Protein AF-A0AA88RJJ9-F1 (afdb_monomer)

Secondary structure (DSSP, 8-state):
-----PPPP--------PPPTT-EEEEEEEEESSTTEEEEEEEEEE-TTS-EEEEEEEEEEEE-HHHHHHHHHHHHHHHHHHTT--SEEEEES-HHHHHHHHSS---TT-TTHHHHHHHHHHHHHHT-EEEE--GGGGHHHHHHHHHHTT-SSS-EEESS----------------------------PPP-PPPP-------PPPPPSTT-EEEEEEEEESSSSEEEEEEEEEE-TTS-EEEEEEEEEEEE-HHHHHHHHHHHHHHHHHHTT--SEEEEE----

Solvent-accessible surface area (backbone atoms only — not comparable to full-atom values): 16127 Å² total; per-residue (Å²): 133,86,79,79,76,72,76,80,78,81,82,72,88,55,76,70,75,56,38,60,86,88,25,31,30,34,34,36,23,35,35,39,65,50,85,64,15,58,18,8,12,6,26,38,35,23,36,50,72,42,32,79,62,37,31,34,29,14,23,66,49,74,29,34,39,66,56,19,33,45,51,23,49,40,53,53,46,52,50,33,58,74,68,71,48,56,36,31,42,35,34,31,60,50,63,70,44,51,54,59,48,69,40,93,75,73,61,93,81,42,95,56,42,72,58,36,54,50,40,44,55,46,27,64,77,29,53,38,50,79,46,83,44,59,65,60,58,38,49,74,10,48,53,27,8,62,50,6,66,75,43,94,42,64,64,47,78,30,75,58,84,88,59,82,80,79,73,77,80,80,83,70,83,75,74,82,78,80,86,76,82,92,81,86,91,82,94,75,87,75,82,86,78,76,79,80,82,77,83,80,80,86,67,79,79,73,66,48,61,91,85,21,28,36,35,39,32,41,37,39,34,62,56,88,68,16,58,16,30,18,29,34,40,30,26,41,54,86,61,36,54,74,51,55,47,53,49,78,78,46,76,33,34,34,67,56,15,31,54,52,15,49,52,51,51,53,50,52,33,59,74,69,66,59,64,57,66,47,78,48,67,74,72,81,124

Nearest PDB structures (foldseek):
  4e19-assembly2_B  TM=8.960E-01  e=2.241E-09  Halobacterium salinarum NRC-1
  4h8k-assembly1_B  TM=8.805E-01  e=7.550E-09  uncultured organism
  2ehg-assembly1_A  TM=8.853E-01  e=4.962E-08  Sulfurisphaera tokodaii str. 7
  3hst-assembly4_D  TM=8.833E-01  e=3.892E-08  Mycobacterium tuberculosis
  3aly-assembly1_A  TM=8.800E-01  e=1.573E-07  Sulfurisphaera tokodaii str. 7

Organism: NCBI:txid112253

Radius of gyration: 21.88 Å; Cα contacts (8 Å, |Δi|>4): 556; chains: 1; bounding box: 57×58×62 Å

InterPro domains:
  IPR002156 Ribonuclease H domain [PF13456] (27-147)
  IPR002156 Ribonuclease H domain [PS50879] (20-150)
  IPR002156 Ribonuclease H domain [PS50879] (209-285)
  IPR012337 Ribonuclease H-like superfamily [SSF53098] (23-152)
  IPR012337 Ribonuclease H-like superfamily [SSF53098] (212-281)
  IPR036397 Ribonuclease H superfamily [G3DSA:3.30.420.10] (23-149)
  IPR036397 Ribonuclease H superfamily [G3DSA:3.30.420.10] (212-284)
  IPR044730 Ribonuclease H-like domain, plant type [cd06222] (26-146)
  IPR044730 Ribonuclease H-like domain, plant type [cd06222] (215-281)
  IPR053151 Ribonuclease H-like [PTHR47723] (5-157)

Foldseek 3Di:
DDDPDDPPPDDDWDWAAADDPPEKEKFKAKDADDAFHWIKIKIFIAHRLRDGQKIKIATPGTHGRLVRRLVRLLVVLVVCVVVVAARYEYEDQDVVSLCQLVDPADDPPPPCRVSSVSSVVSCVVRVYHYDYDHPFNRVLGVVRRVVNSVDPGRMDMGRDRDDDQDADPDPDPDDDDDDDDDDDDDDDDDDDDDDDDDDDDDDDDDFDDALAKEKEKFKDADDAFHWIKMKIFIAHRVRRGPTMGMDTPGGHHRVVRQVVRVVVSVVVCVVVVPPRYHYDYNDYD

Structure (mmCIF, N/CA/C/O backbone):
data_AF-A0AA88RJJ9-F1
#
_entry.id   AF-A0AA88RJJ9-F1
#
loop_
_atom_site.group_PDB
_atom_site.id
_atom_site.type_symbol
_atom_site.label_atom_id
_atom_site.label_alt_id
_atom_site.label_comp_id
_atom_site.label_asym_id
_atom_site.label_entity_id
_atom_site.label_seq_id
_atom_site.pdbx_PDB_ins_code
_atom_site.Cartn_x
_atom_site.Cartn_y
_atom_site.Cartn_z
_atom_site.occupancy
_atom_site.B_iso_or_equiv
_atom_site.auth_seq_id
_atom_site.auth_comp_id
_atom_site.auth_asym_id
_atom_site.auth_atom_id
_atom_site.pdbx_PDB_model_num
ATOM 1 N N . MET A 1 1 ? 38.302 -17.765 21.802 1.00 40.19 1 MET A N 1
ATOM 2 C CA . MET A 1 1 ? 37.572 -16.811 20.938 1.00 40.19 1 MET A CA 1
ATOM 3 C C . MET A 1 1 ? 36.651 -15.982 21.821 1.00 40.19 1 MET A C 1
ATOM 5 O O . MET A 1 1 ? 35.811 -16.569 22.490 1.00 40.19 1 MET A O 1
ATOM 9 N N . ARG A 1 2 ? 36.855 -14.660 21.917 1.00 32.03 2 ARG A N 1
ATOM 10 C CA . ARG A 1 2 ? 35.913 -13.766 22.612 1.00 32.03 2 ARG A CA 1
ATOM 11 C C . ARG A 1 2 ? 34.697 -13.582 21.709 1.00 32.03 2 ARG A C 1
ATOM 13 O O . ARG A 1 2 ? 34.851 -13.138 20.579 1.00 32.03 2 ARG A O 1
ATOM 20 N N . VAL A 1 3 ? 33.518 -13.945 22.202 1.00 38.69 3 VAL A N 1
ATOM 21 C CA . VAL A 1 3 ? 32.251 -13.569 21.574 1.00 38.69 3 VAL A CA 1
ATOM 22 C C . VAL A 1 3 ? 32.054 -12.089 21.887 1.00 38.69 3 VAL A C 1
ATOM 24 O O . VAL A 1 3 ? 31.758 -11.738 23.027 1.00 38.69 3 VAL A O 1
ATOM 27 N N . GLU A 1 4 ? 32.300 -11.214 20.913 1.00 37.38 4 GLU A N 1
ATOM 28 C CA . GLU A 1 4 ? 31.884 -9.817 21.020 1.00 37.38 4 GLU A CA 1
ATOM 29 C C . GLU A 1 4 ? 30.357 -9.791 21.125 1.00 37.38 4 GLU A C 1
ATOM 31 O O . GLU A 1 4 ? 29.639 -10.141 20.187 1.00 37.38 4 GLU A O 1
ATOM 36 N N . GLN A 1 5 ? 29.851 -9.430 22.305 1.00 37.69 5 GLN A N 1
ATOM 37 C CA . GLN A 1 5 ? 28.438 -9.134 22.479 1.00 37.69 5 GLN A CA 1
ATOM 38 C C . GLN A 1 5 ? 28.140 -7.873 21.669 1.00 37.69 5 GLN A C 1
ATOM 40 O O . GLN A 1 5 ? 28.554 -6.775 22.042 1.00 37.69 5 GLN A O 1
ATOM 45 N N . LEU A 1 6 ? 27.444 -8.037 20.541 1.00 38.12 6 LEU A N 1
ATOM 46 C CA . LEU A 1 6 ? 26.880 -6.910 19.808 1.00 38.12 6 LEU A CA 1
ATOM 47 C C . LEU A 1 6 ? 26.048 -6.068 20.788 1.00 38.12 6 LEU A C 1
ATOM 49 O O . LEU A 1 6 ? 25.298 -6.644 21.586 1.00 38.12 6 LEU A O 1
ATOM 53 N N . PRO A 1 7 ? 26.162 -4.729 20.752 1.00 34.78 7 PRO A N 1
ATOM 54 C CA . PRO A 1 7 ? 25.408 -3.877 21.655 1.00 34.78 7 PRO A CA 1
ATOM 55 C C . PRO A 1 7 ? 23.911 -4.194 21.525 1.00 34.78 7 PRO A C 1
ATOM 57 O O . PRO A 1 7 ? 23.441 -4.450 20.407 1.00 34.78 7 PRO A O 1
ATOM 60 N N . PRO A 1 8 ? 23.149 -4.197 22.635 1.00 41.38 8 PRO A N 1
ATOM 61 C CA . PRO A 1 8 ? 21.722 -4.474 22.592 1.00 41.38 8 PRO A CA 1
ATOM 62 C C . PRO A 1 8 ? 21.069 -3.538 21.575 1.00 41.38 8 PRO A C 1
ATOM 64 O O . PRO A 1 8 ? 21.142 -2.313 21.703 1.00 41.38 8 PRO A O 1
ATOM 67 N N . ARG A 1 9 ? 20.474 -4.115 20.521 1.00 45.94 9 ARG A N 1
ATOM 68 C CA . ARG A 1 9 ? 19.784 -3.337 19.487 1.00 45.94 9 ARG A CA 1
ATOM 69 C C . ARG A 1 9 ? 18.719 -2.489 20.171 1.00 45.94 9 ARG A C 1
ATOM 71 O O . ARG A 1 9 ? 17.836 -3.018 20.845 1.00 45.94 9 ARG A O 1
ATOM 78 N N . LYS A 1 10 ? 18.827 -1.169 20.010 1.00 36.62 10 LYS A N 1
ATOM 79 C CA . LYS A 1 10 ? 17.896 -0.201 20.587 1.00 36.62 10 LYS A CA 1
ATOM 80 C C . LYS A 1 10 ? 16.511 -0.478 20.001 1.00 36.62 10 LYS A C 1
ATOM 82 O O . LYS A 1 10 ? 16.291 -0.301 18.807 1.00 36.62 10 LYS A O 1
ATOM 87 N N . VAL A 1 11 ? 15.604 -0.982 20.832 1.00 44.44 11 VAL A N 1
ATOM 88 C CA . VAL A 1 11 ? 14.211 -1.216 20.449 1.00 44.44 11 VAL A CA 1
ATOM 89 C C . VAL A 1 11 ? 13.517 0.139 20.441 1.00 44.44 11 VAL A C 1
ATOM 91 O O . VAL A 1 11 ? 13.313 0.732 21.498 1.00 44.44 11 VAL A O 1
ATOM 94 N N . THR A 1 12 ? 13.178 0.640 19.257 1.00 43.97 12 THR A N 1
ATOM 95 C CA . THR A 1 12 ? 12.382 1.863 19.115 1.00 4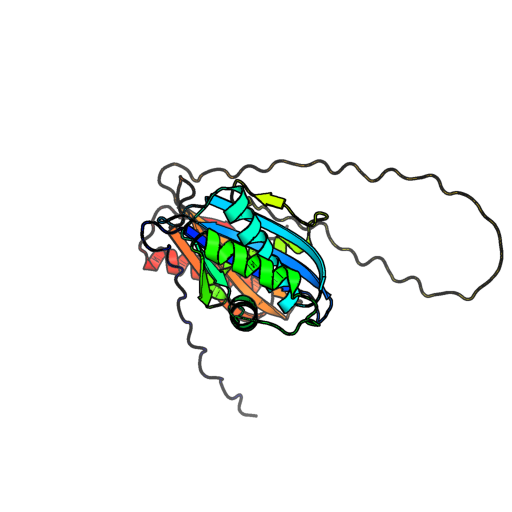3.97 12 THR A CA 1
ATOM 96 C C . THR A 1 12 ? 10.917 1.472 19.020 1.00 43.97 12 THR A C 1
ATOM 98 O O . THR A 1 12 ? 10.534 0.704 18.139 1.00 43.97 12 THR A O 1
ATOM 101 N N . LEU A 1 13 ? 10.091 1.989 19.930 1.00 47.03 13 LEU A N 1
ATOM 102 C CA . LEU A 1 13 ? 8.644 1.867 19.808 1.00 47.03 13 LEU A CA 1
ATOM 103 C C . LEU A 1 13 ? 8.197 2.700 18.599 1.00 47.03 13 LEU A C 1
ATOM 105 O O . LEU A 1 13 ? 8.337 3.922 18.601 1.00 47.03 13 LEU A O 1
ATOM 109 N N . VAL A 1 14 ? 7.672 2.044 17.568 1.00 52.81 14 VAL A N 1
ATOM 110 C CA . VAL A 1 14 ? 7.080 2.729 16.417 1.00 52.81 14 VAL A CA 1
ATOM 111 C C . VAL A 1 14 ? 5.577 2.797 16.628 1.00 52.81 14 VAL A C 1
ATOM 113 O O . VAL A 1 14 ? 4.886 1.781 16.584 1.00 52.81 14 VAL A O 1
ATOM 116 N N . GLN A 1 15 ? 5.071 4.003 16.869 1.00 59.12 15 GLN A N 1
ATOM 117 C CA . GLN A 1 15 ? 3.641 4.262 16.956 1.00 59.12 15 GLN A CA 1
ATOM 118 C C . GLN A 1 15 ? 3.151 4.836 15.625 1.00 59.12 15 GLN A C 1
ATOM 120 O O . GLN A 1 15 ? 3.622 5.876 15.171 1.00 59.12 15 GLN A O 1
ATOM 125 N N . TRP A 1 16 ? 2.186 4.164 14.995 1.00 74.06 16 TRP A N 1
ATOM 126 C CA . TRP A 1 16 ? 1.458 4.756 13.876 1.00 74.06 16 TRP A CA 1
ATOM 127 C C . TRP A 1 16 ? 0.505 5.836 14.395 1.00 74.06 16 TRP A C 1
ATOM 129 O O . TRP A 1 16 ? -0.207 5.619 15.381 1.00 74.06 16 TRP A O 1
ATOM 139 N N . HIS A 1 17 ? 0.471 6.978 13.711 1.00 72.94 17 HIS A N 1
ATOM 140 C CA . HIS A 1 17 ? -0.413 8.093 14.035 1.00 72.94 17 HIS A CA 1
ATOM 141 C C . HIS A 1 17 ? -1.467 8.287 12.939 1.00 72.94 17 HIS A C 1
ATOM 143 O O . HIS A 1 17 ? -1.120 8.220 11.752 1.00 72.94 17 HIS A O 1
ATOM 149 N N . PRO A 1 18 ? -2.733 8.562 13.302 1.00 80.06 18 PRO A N 1
ATOM 150 C CA . PRO A 1 18 ? -3.748 8.937 12.327 1.00 80.06 18 PRO A CA 1
ATOM 151 C C . PRO A 1 18 ? -3.374 10.234 11.587 1.00 80.06 18 PRO A C 1
ATOM 153 O O . PRO A 1 18 ? -2.513 10.987 12.056 1.00 80.06 18 PRO A O 1
ATOM 156 N N . PRO A 1 19 ? -3.961 10.486 10.403 1.00 85.31 19 PRO A N 1
ATOM 157 C CA . PRO A 1 19 ? -3.778 11.757 9.709 1.00 85.31 19 PRO A CA 1
ATOM 158 C C . PRO A 1 19 ? -4.362 12.928 10.514 1.00 85.31 19 PRO A C 1
ATOM 160 O O . PRO A 1 19 ? -5.192 12.743 11.403 1.00 85.31 19 PRO A O 1
ATOM 163 N N . SER A 1 20 ? -3.932 14.148 10.185 1.00 86.75 20 SER A N 1
ATOM 164 C CA . SER A 1 20 ? -4.540 15.368 10.721 1.00 86.75 20 SER A CA 1
ATOM 165 C C . SER A 1 20 ? -6.029 15.459 10.349 1.00 86.75 20 SER A C 1
ATOM 167 O O . SER A 1 20 ? -6.417 14.939 9.300 1.00 86.75 20 SER A O 1
ATOM 169 N N . PRO A 1 21 ? -6.858 16.164 11.140 1.00 89.62 21 PRO A N 1
ATOM 170 C CA . PRO A 1 21 ? -8.261 16.380 10.799 1.00 89.62 21 PRO A CA 1
ATOM 171 C C . PRO A 1 21 ? -8.449 16.949 9.382 1.00 89.62 21 PRO A C 1
ATOM 173 O O . PRO A 1 21 ? -7.700 17.821 8.930 1.00 89.62 21 PRO A O 1
ATOM 176 N N . GLY A 1 22 ? -9.450 16.449 8.668 1.00 90.25 22 GLY A N 1
ATOM 177 C CA . GLY A 1 22 ? -9.737 16.726 7.264 1.00 90.25 22 GLY A CA 1
ATOM 178 C C . GLY A 1 22 ? -8.872 15.968 6.252 1.00 90.25 22 GLY A C 1
ATOM 179 O O . GLY A 1 22 ? -8.946 16.297 5.068 1.00 90.25 22 GLY A O 1
ATOM 180 N N . PHE A 1 23 ? -8.035 15.015 6.680 1.00 94.69 23 PHE A N 1
ATOM 181 C CA . PHE A 1 23 ? -7.206 14.201 5.787 1.00 94.69 23 PHE A CA 1
ATOM 182 C C . PHE A 1 23 ? -7.493 12.708 5.924 1.00 94.69 23 PHE A C 1
ATOM 184 O O . PHE A 1 23 ? -7.736 12.188 7.011 1.00 94.69 23 PHE A O 1
ATOM 191 N N . LEU A 1 24 ? -7.363 12.004 4.802 1.00 96.81 24 LEU A N 1
ATOM 192 C CA . LEU A 1 24 ? -7.259 10.549 4.774 1.00 96.81 24 LEU A CA 1
ATOM 193 C C . LEU A 1 24 ? -5.791 10.130 4.732 1.00 96.81 24 LEU A C 1
ATOM 195 O O . LEU A 1 24 ? -4.919 10.898 4.319 1.00 96.81 24 LEU A O 1
ATOM 199 N N . LYS A 1 25 ? -5.513 8.886 5.117 1.00 95.81 25 LYS A N 1
ATOM 200 C CA . LYS A 1 25 ? -4.173 8.303 5.046 1.00 95.81 25 LYS A CA 1
ATOM 201 C C . LYS A 1 25 ? -4.190 6.992 4.280 1.00 95.81 25 LYS A C 1
ATOM 203 O O . LYS A 1 25 ? -4.841 6.042 4.702 1.00 95.81 25 LYS A O 1
ATOM 208 N N . LEU A 1 26 ? -3.458 6.945 3.174 1.00 97.31 26 LEU A N 1
ATOM 209 C CA . LEU A 1 26 ? -3.208 5.748 2.386 1.00 97.31 26 LEU A CA 1
ATOM 210 C C . LEU A 1 26 ? -1.847 5.163 2.780 1.00 97.31 26 LEU A C 1
ATOM 212 O O . LEU A 1 26 ? -0.825 5.784 2.528 1.00 97.31 26 LEU A O 1
ATOM 216 N N . ASN A 1 27 ? -1.819 3.959 3.339 1.00 95.44 27 ASN A N 1
ATOM 217 C CA . ASN A 1 27 ? -0.594 3.179 3.525 1.00 95.44 27 ASN A CA 1
ATOM 218 C C . ASN A 1 27 ? -0.422 2.205 2.353 1.00 95.44 27 ASN A C 1
ATOM 220 O O . ASN A 1 27 ? -1.391 1.547 1.969 1.00 95.44 27 ASN A O 1
ATOM 224 N N . THR A 1 28 ? 0.785 2.111 1.794 1.00 96.75 28 THR A N 1
ATOM 225 C CA . THR A 1 28 ? 1.089 1.298 0.598 1.00 96.75 28 THR A CA 1
ATOM 226 C C . THR A 1 28 ? 2.342 0.460 0.790 1.00 96.75 28 THR A C 1
ATOM 228 O O . THR A 1 28 ? 3.288 0.934 1.418 1.00 96.75 28 THR A O 1
ATOM 231 N N . ASP A 1 29 ? 2.348 -0.761 0.261 1.00 95.81 29 ASP A N 1
ATOM 232 C CA . ASP A 1 29 ? 3.500 -1.664 0.292 1.00 95.81 29 ASP A CA 1
ATOM 233 C C . ASP A 1 29 ? 3.546 -2.542 -0.969 1.00 95.81 29 ASP A C 1
ATOM 235 O O . ASP A 1 29 ? 2.526 -3.079 -1.421 1.00 95.81 29 ASP A O 1
ATOM 239 N N . GLY A 1 30 ? 4.740 -2.685 -1.540 1.00 95.31 30 GLY A N 1
ATOM 240 C CA . GLY A 1 30 ? 5.043 -3.603 -2.625 1.00 95.31 30 GLY A CA 1
ATOM 241 C C . GLY A 1 30 ? 5.960 -4.728 -2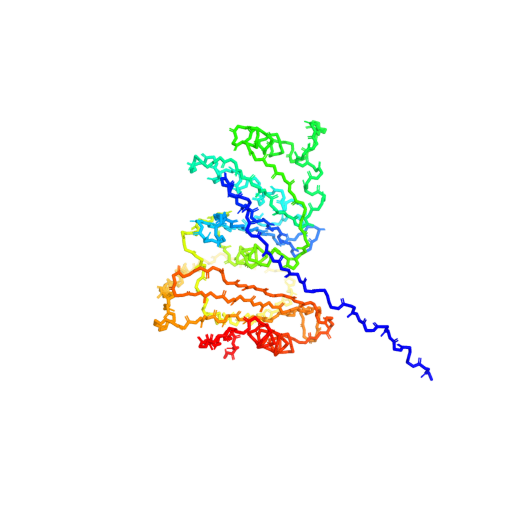.154 1.00 95.31 30 GLY A C 1
ATOM 242 O O . GLY A 1 30 ? 7.026 -4.497 -1.592 1.00 95.31 30 GLY A O 1
ATOM 243 N N . SER A 1 31 ? 5.604 -5.969 -2.477 1.00 91.44 31 SER A N 1
ATOM 244 C CA . SER A 1 31 ? 6.392 -7.144 -2.111 1.00 91.44 31 SER A CA 1
ATOM 245 C C . SER A 1 31 ? 6.865 -7.889 -3.353 1.00 91.44 31 SER A C 1
ATOM 247 O O . SER A 1 31 ? 6.109 -8.060 -4.306 1.00 91.44 31 SER A O 1
ATOM 249 N N . ALA A 1 32 ? 8.116 -8.351 -3.354 1.00 93.44 32 ALA A N 1
ATOM 250 C CA . ALA A 1 32 ? 8.660 -9.199 -4.410 1.00 93.44 32 ALA A CA 1
ATOM 251 C C . ALA A 1 32 ? 9.638 -10.234 -3.839 1.00 93.44 32 ALA A C 1
ATOM 253 O O . ALA A 1 32 ? 10.528 -9.897 -3.056 1.00 93.44 32 ALA A O 1
ATOM 254 N N . PHE A 1 33 ? 9.503 -11.489 -4.266 1.00 88.06 33 PHE A N 1
ATOM 255 C CA . PHE A 1 33 ? 10.407 -12.586 -3.928 1.00 88.06 33 PHE A CA 1
ATOM 256 C C . PHE A 1 33 ? 11.492 -12.738 -5.002 1.00 88.06 33 PHE A C 1
ATOM 258 O O . PHE A 1 33 ? 11.427 -13.633 -5.839 1.00 88.06 33 PHE A O 1
ATOM 265 N N . GLY A 1 34 ? 12.483 -11.842 -4.995 1.00 83.25 34 GLY A N 1
ATOM 266 C CA . GLY A 1 34 ? 13.593 -11.820 -5.959 1.00 83.25 34 GLY A CA 1
ATOM 267 C C . GLY A 1 34 ? 13.704 -10.499 -6.727 1.00 83.25 34 GLY A C 1
ATOM 268 O O . GLY A 1 34 ? 12.928 -9.571 -6.503 1.00 83.25 34 GLY A O 1
ATOM 269 N N . GLN A 1 35 ? 14.692 -10.399 -7.623 1.00 88.38 35 GLN A N 1
ATOM 270 C CA . GLN A 1 35 ? 14.950 -9.207 -8.446 1.00 88.38 35 GLN A CA 1
ATOM 271 C C . GLN A 1 35 ? 15.307 -9.602 -9.896 1.00 88.38 35 GLN A C 1
ATOM 273 O O . GLN A 1 35 ? 16.489 -9.725 -10.213 1.00 88.38 35 GLN A O 1
ATOM 278 N N . PRO A 1 36 ? 14.314 -9.795 -10.789 1.00 92.81 36 PRO A N 1
ATOM 279 C CA . PRO A 1 36 ? 12.870 -9.804 -10.534 1.00 92.81 36 PRO A CA 1
ATOM 280 C C . PRO A 1 36 ? 12.388 -11.142 -9.940 1.00 92.81 36 PRO A C 1
ATOM 282 O O . PRO A 1 36 ? 13.084 -12.152 -10.008 1.00 92.81 36 PRO A O 1
ATOM 285 N N . GLY A 1 37 ? 11.181 -11.163 -9.379 1.00 93.75 37 GLY A N 1
ATOM 286 C CA . GLY A 1 37 ? 10.553 -12.377 -8.853 1.00 93.75 37 GLY A CA 1
ATOM 287 C C . GLY A 1 37 ? 9.040 -12.229 -8.678 1.00 93.75 37 GLY A C 1
ATOM 288 O O . GLY A 1 37 ? 8.506 -11.172 -9.025 1.00 93.75 37 GLY A O 1
ATOM 289 N N . PRO A 1 38 ? 8.328 -13.263 -8.183 1.00 91.38 38 PRO A N 1
ATOM 290 C CA . PRO A 1 38 ? 6.903 -13.169 -7.875 1.00 91.38 38 PRO A CA 1
ATOM 291 C C . PRO A 1 38 ? 6.623 -11.959 -6.995 1.00 91.38 38 PRO A C 1
ATOM 293 O O . PRO A 1 38 ? 7.274 -11.779 -5.967 1.00 91.38 38 PRO A O 1
ATOM 296 N N . ALA A 1 39 ? 5.699 -11.118 -7.432 1.00 93.75 39 ALA A N 1
ATOM 297 C CA . ALA A 1 39 ? 5.476 -9.800 -6.887 1.00 93.75 39 ALA A CA 1
ATOM 298 C C . ALA A 1 39 ? 3.988 -9.513 -6.716 1.00 93.75 39 ALA A C 1
ATOM 300 O O . ALA A 1 39 ? 3.135 -9.928 -7.504 1.00 93.75 39 ALA A O 1
ATOM 301 N N . SER A 1 40 ? 3.696 -8.745 -5.682 1.00 95.38 40 SER A N 1
ATOM 302 C CA . SER A 1 40 ? 2.360 -8.360 -5.270 1.00 95.38 40 SER A CA 1
ATOM 303 C C . SER A 1 40 ? 2.396 -6.989 -4.611 1.00 95.38 40 SER A C 1
ATOM 305 O O . SER A 1 40 ? 3.456 -6.409 -4.371 1.00 95.38 40 SER A O 1
ATOM 307 N N . TYR A 1 41 ? 1.222 -6.461 -4.308 1.00 95.75 41 TYR A N 1
ATOM 308 C CA . TYR A 1 41 ? 1.088 -5.201 -3.603 1.00 95.75 41 TYR A CA 1
ATOM 309 C C . TYR A 1 41 ? -0.133 -5.208 -2.695 1.00 95.75 41 TYR A C 1
ATOM 311 O O . TYR A 1 41 ? -1.049 -6.019 -2.872 1.00 95.75 41 TYR A O 1
ATOM 319 N N . GLY A 1 42 ? -0.153 -4.281 -1.743 1.00 93.50 42 GLY A N 1
ATOM 320 C CA . GLY A 1 42 ? -1.291 -4.075 -0.867 1.00 93.50 42 GLY A CA 1
ATOM 321 C C . GLY A 1 42 ? -1.277 -2.722 -0.178 1.00 93.50 42 GLY A C 1
ATOM 322 O O . GLY A 1 42 ? -0.229 -2.169 0.149 1.00 93.50 42 GLY A O 1
ATOM 323 N N . GLY A 1 43 ? -2.468 -2.184 0.052 1.00 94.56 43 GLY A N 1
ATOM 324 C CA . GLY A 1 43 ? -2.616 -0.901 0.715 1.00 94.56 43 GLY A CA 1
ATOM 325 C C . GLY A 1 43 ? -3.986 -0.702 1.337 1.00 94.56 43 GLY A C 1
ATOM 326 O O . GLY A 1 43 ? -4.948 -1.403 1.029 1.00 94.56 43 GLY A O 1
ATOM 327 N N . LEU A 1 44 ? -4.064 0.263 2.245 1.00 94.62 44 LEU A N 1
ATOM 328 C CA . LEU A 1 44 ? -5.281 0.594 2.976 1.00 94.62 44 LEU A CA 1
ATOM 329 C C . LEU A 1 44 ? -5.429 2.096 3.154 1.00 94.62 44 LEU A C 1
ATOM 331 O O . LEU A 1 44 ? -4.446 2.796 3.390 1.00 94.62 44 LEU A O 1
ATOM 335 N N . ILE A 1 45 ? -6.670 2.563 3.089 1.00 94.50 45 ILE A N 1
ATOM 336 C CA . ILE A 1 45 ? -7.060 3.938 3.373 1.00 94.50 45 ILE A CA 1
ATOM 337 C C . ILE A 1 45 ? -7.727 3.973 4.744 1.00 94.50 45 ILE A C 1
ATOM 339 O O . ILE A 1 45 ? -8.649 3.203 5.034 1.00 94.50 45 ILE A O 1
ATOM 343 N N . ARG A 1 46 ? -7.246 4.885 5.585 1.00 91.44 46 ARG A N 1
ATOM 344 C CA . ARG A 1 46 ? -7.757 5.148 6.926 1.00 91.44 46 ARG A CA 1
ATOM 345 C C . ARG A 1 46 ? -8.221 6.591 7.068 1.00 91.44 46 ARG A C 1
ATOM 347 O O . ARG A 1 46 ? -7.650 7.489 6.445 1.00 91.44 46 ARG A O 1
ATOM 354 N N . GLY A 1 47 ? -9.248 6.787 7.887 1.00 87.62 47 GLY A N 1
ATOM 355 C CA . GLY A 1 47 ? -9.756 8.108 8.243 1.00 87.62 47 GLY A CA 1
ATOM 356 C C . GLY A 1 47 ? -9.024 8.742 9.424 1.00 87.62 47 GLY A C 1
ATOM 357 O O . GLY A 1 47 ? -8.010 8.234 9.914 1.00 87.62 47 GLY A O 1
ATOM 358 N N . GLU A 1 48 ? -9.550 9.877 9.875 1.00 86.19 48 GLU A N 1
ATOM 359 C CA . GLU A 1 48 ? -8.956 10.755 10.893 1.00 86.19 48 GLU A CA 1
ATOM 360 C C . GLU A 1 48 ? -8.835 10.109 12.276 1.00 86.19 48 GLU A C 1
ATOM 362 O O . GLU A 1 48 ? -8.004 10.514 13.085 1.00 86.19 48 GLU A O 1
ATOM 367 N N . LYS A 1 49 ? -9.645 9.088 12.568 1.00 78.38 49 LYS A N 1
ATOM 368 C CA . LYS A 1 49 ? -9.594 8.332 13.827 1.00 78.38 49 LYS A CA 1
ATOM 369 C C . LYS A 1 49 ? -8.845 7.009 13.656 1.00 78.38 49 LYS A C 1
ATOM 371 O O . LYS A 1 49 ? -8.848 6.174 14.557 1.00 78.38 49 LYS A O 1
ATOM 376 N N . GLY A 1 50 ? -8.196 6.804 12.507 1.00 77.06 50 GLY A N 1
ATOM 377 C CA . GLY A 1 50 ? -7.529 5.554 12.155 1.00 77.06 50 GLY A CA 1
ATOM 378 C C . GLY A 1 50 ? -8.490 4.420 11.792 1.00 77.06 50 GLY A C 1
ATOM 379 O O . GLY A 1 50 ? -8.058 3.272 11.674 1.00 77.06 50 GLY A O 1
ATOM 380 N N . GLU A 1 51 ? -9.775 4.723 11.615 1.00 82.50 51 GLU A N 1
ATOM 381 C CA . GLU A 1 51 ? -10.790 3.789 11.153 1.00 82.50 51 GLU A CA 1
ATOM 382 C C . GLU A 1 51 ? -10.489 3.313 9.731 1.00 82.50 51 GLU A C 1
ATOM 384 O O . GLU A 1 51 ? -9.994 4.065 8.891 1.00 82.50 51 GLU A O 1
ATOM 389 N N . TRP A 1 52 ? -10.782 2.042 9.460 1.00 82.69 52 TRP A N 1
ATOM 390 C CA . TRP A 1 52 ? -10.665 1.479 8.121 1.00 82.69 52 TRP A CA 1
ATOM 391 C C . TRP A 1 52 ? -11.757 2.046 7.217 1.00 82.69 52 TRP A C 1
ATOM 393 O O . TRP A 1 52 ? -12.937 1.925 7.538 1.00 82.69 52 TRP A O 1
ATOM 403 N N . ILE A 1 53 ? -11.362 2.599 6.072 1.00 85.62 53 ILE A N 1
ATOM 404 C CA . ILE A 1 53 ? -12.300 3.042 5.034 1.00 85.62 53 ILE A CA 1
ATOM 405 C C . ILE A 1 53 ? -12.395 1.983 3.940 1.00 85.62 53 ILE A C 1
ATOM 407 O O . ILE A 1 53 ? -13.483 1.532 3.597 1.00 85.62 53 ILE A O 1
ATOM 411 N N . CYS A 1 54 ? -11.252 1.587 3.384 1.00 85.62 54 CYS A N 1
ATOM 412 C CA . CYS A 1 54 ? -11.146 0.510 2.403 1.00 85.62 54 CYS A CA 1
ATOM 413 C C . CYS A 1 54 ? -9.690 0.048 2.288 1.00 85.62 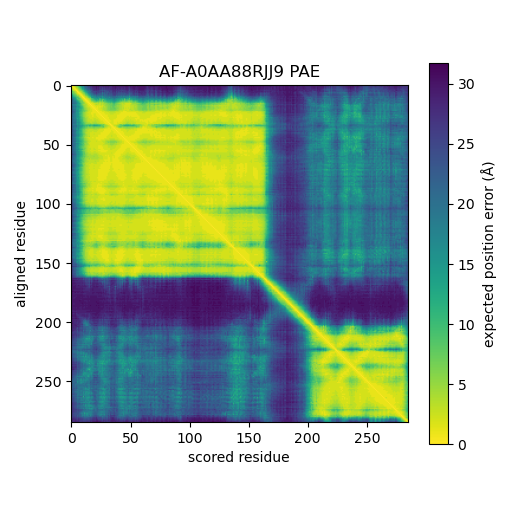54 CYS A C 1
ATOM 415 O O . CYS A 1 54 ? -8.766 0.738 2.723 1.00 85.62 54 CYS A O 1
ATOM 417 N N . GLY A 1 55 ? -9.477 -1.110 1.676 1.00 87.19 55 GLY A N 1
ATOM 418 C CA . GLY A 1 55 ? -8.155 -1.601 1.312 1.00 87.19 55 GLY A CA 1
ATOM 419 C C . GLY A 1 55 ? -8.155 -2.255 -0.054 1.00 87.19 55 GLY A C 1
ATOM 420 O O . GLY A 1 55 ? -9.195 -2.409 -0.689 1.00 87.19 55 GLY A O 1
ATOM 421 N N . TYR A 1 56 ? -6.975 -2.631 -0.516 1.00 89.94 56 TYR A N 1
ATOM 422 C CA . TYR A 1 56 ? -6.792 -3.308 -1.787 1.00 89.94 56 TYR A CA 1
ATOM 423 C C . TYR A 1 56 ? -5.533 -4.168 -1.755 1.00 89.94 56 TYR A C 1
ATOM 425 O O . TYR A 1 56 ? -4.609 -3.926 -0.975 1.00 89.94 56 TYR A O 1
ATOM 433 N N . ALA A 1 57 ? -5.502 -5.174 -2.618 1.00 86.75 57 ALA A N 1
ATOM 434 C CA . ALA A 1 57 ? -4.339 -6.023 -2.831 1.00 86.75 57 ALA A CA 1
ATOM 435 C C . ALA A 1 57 ? -4.345 -6.571 -4.259 1.00 86.75 57 ALA A C 1
ATOM 437 O O . ALA A 1 57 ? -5.384 -6.591 -4.918 1.00 86.75 57 ALA A O 1
ATOM 438 N N . GLY A 1 58 ? -3.199 -7.035 -4.742 1.00 83.06 58 GLY A N 1
ATOM 439 C CA . GLY A 1 58 ? -3.122 -7.645 -6.064 1.00 83.06 58 GLY A CA 1
ATOM 440 C C . GLY A 1 58 ? -1.821 -8.390 -6.307 1.00 83.06 58 GLY A C 1
ATOM 441 O O . GLY A 1 58 ? -0.793 -8.086 -5.700 1.00 83.06 58 GLY A O 1
ATOM 442 N N . ASN A 1 59 ? -1.876 -9.368 -7.208 1.00 88.75 59 ASN A N 1
ATOM 443 C CA . ASN A 1 59 ? -0.712 -10.072 -7.733 1.00 88.75 59 ASN A CA 1
ATOM 444 C C . ASN A 1 59 ? -0.293 -9.452 -9.075 1.00 88.75 59 ASN A C 1
ATOM 446 O O . ASN A 1 59 ? -1.127 -9.253 -9.950 1.00 88.75 59 ASN A O 1
ATOM 450 N N . ILE A 1 60 ? 0.989 -9.147 -9.269 1.00 92.44 60 ILE A N 1
ATOM 451 C CA . ILE A 1 60 ? 1.493 -8.525 -10.511 1.00 92.44 60 ILE A CA 1
ATOM 452 C C . ILE A 1 60 ? 2.474 -9.417 -11.272 1.00 92.44 60 ILE A C 1
ATOM 454 O O . ILE A 1 60 ? 3.203 -8.944 -12.150 1.00 92.44 60 ILE A O 1
ATOM 458 N N . GLY A 1 61 ? 2.485 -10.713 -10.956 1.00 91.81 61 GLY A N 1
ATOM 459 C CA . GLY A 1 61 ? 3.357 -11.696 -11.581 1.00 91.81 61 GLY A CA 1
ATOM 460 C C . GLY A 1 61 ? 4.822 -11.431 -11.252 1.00 91.81 61 GLY A C 1
ATOM 461 O O . GLY A 1 61 ? 5.164 -11.127 -10.117 1.00 91.81 61 GLY A O 1
ATOM 462 N N . ILE A 1 62 ? 5.709 -11.558 -12.239 1.00 93.88 62 ILE A N 1
ATOM 463 C CA . ILE A 1 62 ? 7.153 -11.395 -12.031 1.00 93.88 62 ILE A CA 1
ATOM 464 C C . ILE A 1 62 ? 7.559 -9.928 -12.206 1.00 93.88 62 ILE A C 1
ATOM 466 O O . ILE A 1 62 ? 7.524 -9.409 -13.326 1.00 93.88 62 ILE A O 1
ATOM 470 N N . ARG A 1 63 ? 7.947 -9.250 -11.121 1.00 95.56 63 ARG A N 1
ATOM 471 C CA . ARG A 1 63 ? 8.402 -7.845 -11.111 1.00 95.56 63 ARG A CA 1
ATOM 472 C C . ARG A 1 63 ? 9.523 -7.625 -10.090 1.00 95.56 63 ARG A C 1
ATOM 474 O O . ARG A 1 63 ? 9.867 -8.515 -9.320 1.00 95.56 63 ARG A O 1
ATOM 481 N N . THR A 1 64 ? 10.126 -6.440 -10.113 1.00 96.06 64 THR A N 1
ATOM 482 C CA . THR A 1 64 ? 11.051 -5.985 -9.062 1.00 96.06 64 THR A CA 1
ATOM 483 C C . THR A 1 64 ? 10.269 -5.427 -7.875 1.00 96.06 64 THR A C 1
ATOM 485 O O . THR A 1 64 ? 9.111 -5.022 -8.023 1.00 96.06 64 THR A O 1
ATOM 488 N N . SER A 1 65 ? 10.913 -5.335 -6.709 1.00 94.19 65 SER A N 1
ATOM 489 C CA . SER A 1 65 ? 10.293 -4.713 -5.528 1.00 94.19 65 SER A CA 1
ATOM 490 C C . SER A 1 65 ? 9.898 -3.255 -5.781 1.00 94.19 65 SER A C 1
ATOM 492 O O . SER A 1 65 ? 8.805 -2.836 -5.418 1.00 94.19 65 SER A O 1
ATOM 494 N N . LEU A 1 66 ? 10.739 -2.486 -6.482 1.00 96.56 66 LEU A N 1
ATOM 495 C CA . LEU A 1 66 ? 10.447 -1.087 -6.799 1.00 96.56 66 LEU A CA 1
ATOM 496 C C . LEU A 1 66 ? 9.243 -0.945 -7.739 1.00 96.56 66 LEU A C 1
ATOM 498 O O . LEU A 1 66 ? 8.420 -0.050 -7.561 1.00 96.56 66 LEU A O 1
ATOM 502 N N . THR A 1 67 ? 9.106 -1.836 -8.725 1.00 97.19 67 THR A N 1
ATOM 503 C CA . THR A 1 67 ? 7.916 -1.849 -9.580 1.00 97.19 67 THR A CA 1
ATOM 504 C C . THR A 1 67 ? 6.665 -2.214 -8.785 1.00 97.19 67 THR A C 1
ATOM 506 O O . THR A 1 67 ? 5.624 -1.607 -9.019 1.00 97.19 67 THR A O 1
ATOM 509 N N . ALA A 1 68 ? 6.756 -3.147 -7.833 1.00 97.12 68 ALA A N 1
ATOM 510 C CA . ALA A 1 68 ? 5.641 -3.488 -6.953 1.00 97.12 68 ALA A CA 1
ATOM 511 C C . ALA A 1 68 ? 5.181 -2.293 -6.105 1.00 97.12 68 ALA A C 1
ATOM 513 O O . ALA A 1 68 ? 3.989 -1.995 -6.077 1.00 97.12 68 ALA A O 1
ATOM 514 N N . GLU A 1 69 ? 6.120 -1.556 -5.510 1.00 97.81 69 GLU A N 1
ATOM 515 C CA . GLU A 1 69 ? 5.850 -0.336 -4.736 1.00 97.81 69 GLU A CA 1
ATOM 516 C C . GLU A 1 69 ? 5.143 0.738 -5.575 1.00 97.81 69 GLU A C 1
ATOM 518 O O . GLU A 1 69 ? 4.090 1.253 -5.197 1.00 97.81 69 GLU A O 1
ATOM 523 N N . ILE A 1 70 ? 5.671 1.043 -6.767 1.00 98.31 70 ILE A N 1
ATOM 524 C CA . ILE A 1 70 ? 5.080 2.057 -7.655 1.00 98.31 70 ILE A CA 1
ATOM 525 C C . ILE A 1 70 ? 3.694 1.615 -8.151 1.00 98.31 70 ILE A C 1
ATOM 527 O O . ILE A 1 70 ? 2.772 2.431 -8.208 1.00 98.31 70 ILE A O 1
ATOM 531 N N . CYS A 1 71 ? 3.517 0.331 -8.483 1.00 97.81 71 CYS A N 1
ATOM 532 C CA . CYS A 1 71 ? 2.210 -0.221 -8.846 1.00 97.81 71 CYS A CA 1
ATOM 533 C C . CYS A 1 71 ? 1.213 -0.140 -7.682 1.00 97.81 71 CYS A C 1
ATOM 535 O O . CYS A 1 71 ? 0.050 0.187 -7.920 1.00 97.81 71 CYS A O 1
ATOM 537 N N . CYS A 1 72 ? 1.659 -0.383 -6.444 1.00 98.19 72 CYS A N 1
ATOM 538 C CA . CYS A 1 72 ? 0.830 -0.229 -5.254 1.00 98.19 72 CYS A CA 1
ATOM 539 C C . CYS A 1 72 ? 0.301 1.202 -5.141 1.00 98.19 72 CYS A C 1
ATOM 541 O O . CYS A 1 72 ? -0.909 1.411 -5.078 1.00 98.19 72 CYS A O 1
ATOM 543 N N . ILE A 1 73 ? 1.205 2.187 -5.188 1.00 98.62 73 ILE A N 1
ATOM 544 C CA . ILE A 1 73 ? 0.866 3.615 -5.113 1.00 98.62 73 ILE A CA 1
ATOM 545 C C . ILE A 1 73 ? -0.133 3.987 -6.209 1.00 98.62 73 ILE A C 1
ATOM 547 O O . ILE A 1 73 ? -1.159 4.604 -5.927 1.00 98.62 73 ILE A O 1
ATOM 551 N N . TYR A 1 74 ? 0.127 3.568 -7.449 1.00 98.50 74 TYR A N 1
ATOM 552 C CA . TYR A 1 74 ? -0.763 3.829 -8.578 1.00 98.50 74 TYR A CA 1
ATOM 553 C C . TYR A 1 74 ? -2.172 3.272 -8.356 1.00 98.50 74 TYR A C 1
ATOM 555 O O . TYR A 1 74 ? -3.157 3.976 -8.570 1.00 98.50 74 TYR A O 1
ATOM 563 N N . LYS A 1 75 ? -2.288 2.025 -7.887 1.00 97.94 75 LYS A N 1
ATOM 564 C CA . LYS A 1 75 ? -3.587 1.390 -7.628 1.00 97.94 75 LYS A CA 1
ATOM 565 C C . LYS A 1 75 ? -4.337 2.067 -6.481 1.00 97.94 75 LYS A C 1
ATOM 567 O O . LYS A 1 75 ? -5.540 2.283 -6.604 1.00 97.94 75 LYS A O 1
ATOM 572 N N . GLY A 1 76 ? -3.635 2.480 -5.426 1.00 98.06 76 GLY A N 1
ATOM 573 C CA . GLY A 1 76 ? -4.215 3.295 -4.359 1.00 98.06 76 GLY A CA 1
ATOM 574 C C . GLY A 1 76 ? -4.717 4.654 -4.854 1.00 98.06 76 GLY A C 1
ATOM 575 O O . GLY A 1 76 ? -5.815 5.066 -4.495 1.00 98.06 76 GLY A O 1
ATOM 576 N N . LEU A 1 77 ? -3.971 5.318 -5.739 1.00 98.56 77 LEU A N 1
ATOM 577 C CA . LEU A 1 77 ? -4.395 6.567 -6.377 1.00 98.56 77 LEU A CA 1
ATOM 578 C C . LEU A 1 77 ? -5.621 6.376 -7.279 1.00 98.56 77 LEU A C 1
ATOM 580 O O . LEU A 1 77 ? -6.543 7.188 -7.237 1.00 98.56 77 LEU A O 1
ATOM 584 N N . CYS A 1 78 ? -5.682 5.295 -8.062 1.00 97.31 78 CYS A N 1
ATOM 585 C CA . CYS A 1 78 ? -6.883 4.968 -8.832 1.00 97.31 78 CYS A CA 1
ATOM 586 C C . CYS A 1 78 ? -8.109 4.813 -7.925 1.00 97.31 78 CYS A C 1
ATOM 588 O O . CYS A 1 78 ? -9.146 5.391 -8.236 1.00 97.31 78 CYS A O 1
ATOM 590 N N . LEU A 1 79 ? -7.963 4.112 -6.797 1.00 96.00 79 LEU A N 1
ATOM 591 C CA . LEU A 1 79 ? -9.033 3.920 -5.818 1.00 96.00 79 LEU A CA 1
ATOM 592 C C . LEU A 1 79 ? -9.499 5.246 -5.197 1.00 96.00 79 LEU A C 1
ATOM 594 O O . LEU A 1 79 ? -10.699 5.485 -5.083 1.00 96.00 79 LEU A O 1
ATOM 598 N N . ILE A 1 80 ? -8.556 6.124 -4.838 1.00 98.06 80 ILE A N 1
ATOM 599 C CA . ILE A 1 80 ? -8.838 7.477 -4.332 1.00 98.06 80 ILE A CA 1
ATOM 600 C C . ILE A 1 80 ? -9.692 8.248 -5.341 1.00 98.06 80 ILE A C 1
ATOM 602 O O . ILE A 1 80 ? -10.738 8.786 -4.979 1.00 98.06 80 ILE A O 1
ATOM 606 N N . ARG A 1 81 ? -9.282 8.258 -6.615 1.00 97.88 81 ARG A N 1
ATOM 607 C CA . ARG A 1 81 ? -10.010 8.959 -7.677 1.00 97.88 81 ARG A CA 1
ATOM 608 C C . ARG A 1 81 ? -11.391 8.357 -7.924 1.00 97.88 81 ARG A C 1
ATOM 610 O O . ARG A 1 81 ? -12.357 9.098 -8.029 1.00 97.88 81 ARG A O 1
ATOM 617 N N . GLU A 1 82 ? -11.491 7.033 -8.003 1.00 96.06 82 GLU A N 1
ATOM 618 C CA . GLU A 1 82 ? -12.756 6.326 -8.233 1.00 96.06 82 GLU A CA 1
ATOM 619 C C . GLU A 1 82 ? -13.781 6.609 -7.129 1.00 96.06 82 GLU A C 1
ATOM 621 O O . GLU A 1 82 ? -14.960 6.821 -7.407 1.00 96.06 82 GLU A O 1
ATOM 626 N N . LYS A 1 83 ? -13.328 6.677 -5.873 1.00 95.38 83 LYS A N 1
ATOM 627 C CA . LYS A 1 83 ? -14.186 6.977 -4.723 1.00 95.38 83 LYS A CA 1
ATOM 628 C C . LYS A 1 83 ? -14.345 8.475 -4.440 1.00 95.38 83 LYS A C 1
ATOM 630 O O . LYS A 1 83 ? -14.902 8.822 -3.402 1.00 95.38 83 LYS A O 1
ATOM 635 N N . ASN A 1 84 ? -13.878 9.352 -5.334 1.00 97.19 84 ASN A N 1
ATOM 636 C CA . ASN A 1 84 ? -13.905 10.812 -5.175 1.00 97.19 84 ASN A CA 1
ATOM 637 C C . ASN A 1 84 ? -13.317 11.287 -3.832 1.00 97.19 84 ASN A C 1
ATOM 639 O O . ASN A 1 84 ? -13.816 12.219 -3.203 1.00 97.19 84 ASN A O 1
ATOM 643 N N . MET A 1 85 ? -12.265 10.613 -3.370 1.00 96.81 85 MET A N 1
ATOM 644 C CA . MET A 1 85 ? -11.548 10.982 -2.157 1.00 96.81 85 MET A CA 1
ATOM 645 C C . MET A 1 85 ? -10.544 12.093 -2.462 1.00 96.81 85 MET A C 1
ATOM 647 O O . MET A 1 85 ? -9.842 12.060 -3.473 1.00 96.81 85 MET A O 1
ATOM 651 N N . CYS A 1 86 ? -10.436 13.050 -1.546 1.00 96.25 86 CYS A N 1
ATOM 652 C CA . CYS A 1 86 ? -9.508 14.171 -1.645 1.00 96.25 86 CYS A CA 1
ATOM 653 C C . CYS A 1 86 ? -8.725 14.333 -0.341 1.00 96.25 86 CYS A C 1
ATOM 655 O O . CYS A 1 86 ? -9.127 13.805 0.696 1.00 96.25 86 CYS A O 1
ATOM 657 N N . ARG A 1 87 ? -7.628 15.100 -0.393 1.00 96.12 87 ARG A N 1
ATOM 658 C CA . ARG A 1 87 ? -6.773 15.408 0.765 1.00 96.12 87 ARG A CA 1
ATOM 659 C C . ARG A 1 87 ? -6.237 14.126 1.409 1.00 96.12 87 ARG A C 1
ATOM 661 O O . ARG A 1 87 ? -6.512 13.824 2.570 1.00 96.12 87 ARG A O 1
ATOM 668 N N . VAL A 1 88 ? -5.476 13.350 0.635 1.00 97.62 88 VAL A N 1
ATOM 669 C CA . VAL A 1 88 ? -4.941 12.051 1.074 1.00 97.62 88 VAL A CA 1
ATOM 670 C C . VAL A 1 88 ? -3.426 12.106 1.260 1.00 97.62 88 VAL A C 1
ATOM 672 O O . VAL A 1 88 ? -2.675 12.394 0.330 1.00 97.62 88 VAL A O 1
ATOM 675 N N . MET A 1 89 ? -2.967 11.785 2.466 1.00 97.50 89 MET A N 1
ATOM 676 C CA . MET A 1 89 ? -1.558 11.551 2.770 1.00 97.50 89 MET A CA 1
ATOM 677 C C . MET A 1 89 ? -1.187 10.115 2.388 1.00 97.50 89 MET A C 1
ATOM 679 O O . MET A 1 89 ? -1.788 9.171 2.895 1.00 97.50 89 MET A O 1
ATOM 683 N N . ILE A 1 90 ? -0.198 9.934 1.518 1.00 97.56 90 ILE A N 1
ATOM 684 C CA . ILE A 1 90 ? 0.263 8.622 1.048 1.00 97.56 90 ILE A CA 1
ATOM 685 C C . ILE A 1 90 ? 1.556 8.257 1.776 1.00 97.56 90 ILE A C 1
ATOM 687 O O . ILE A 1 90 ? 2.591 8.882 1.563 1.00 97.56 90 ILE A O 1
ATOM 691 N N . GLU A 1 91 ? 1.508 7.234 2.618 1.00 94.81 91 GLU A N 1
ATOM 692 C CA . GLU A 1 91 ? 2.649 6.693 3.347 1.00 94.81 91 GLU A CA 1
ATOM 693 C C . GLU A 1 91 ? 3.205 5.433 2.666 1.00 94.81 91 GLU A C 1
ATOM 695 O O . GLU A 1 91 ? 2.489 4.462 2.400 1.00 94.81 91 GLU A O 1
ATOM 700 N N . THR A 1 92 ? 4.515 5.438 2.429 1.00 92.75 92 THR A N 1
ATOM 701 C CA . THR A 1 92 ? 5.305 4.277 1.990 1.00 92.75 92 THR A CA 1
ATOM 702 C C . THR A 1 92 ? 6.653 4.288 2.708 1.00 92.75 92 THR A C 1
ATOM 704 O O . THR A 1 92 ? 7.171 5.350 3.063 1.00 92.75 92 THR A O 1
ATOM 707 N N . TYR A 1 93 ? 7.237 3.111 2.929 1.00 86.75 93 TYR A N 1
ATOM 708 C CA . TYR A 1 93 ? 8.607 2.985 3.442 1.00 86.75 93 TYR A CA 1
ATOM 709 C C . TYR A 1 93 ? 9.659 3.002 2.319 1.00 86.75 93 TYR A C 1
ATOM 711 O O . TYR A 1 93 ? 10.861 2.919 2.575 1.00 86.75 93 TYR A O 1
ATOM 719 N N . CYS A 1 94 ? 9.231 3.084 1.055 1.00 92.25 94 CYS A N 1
ATOM 720 C CA . CYS A 1 94 ? 10.117 3.040 -0.097 1.00 92.25 94 CYS A CA 1
ATOM 721 C C . CYS A 1 94 ? 10.476 4.455 -0.570 1.00 92.25 94 CYS A C 1
ATOM 723 O O . CYS A 1 94 ? 9.825 5.036 -1.441 1.00 92.25 94 CYS A O 1
ATOM 725 N N . MET A 1 95 ? 11.571 5.006 -0.035 1.00 93.06 95 MET A N 1
ATOM 726 C CA . MET A 1 95 ? 12.071 6.328 -0.443 1.00 93.06 95 MET A CA 1
ATOM 727 C C . MET A 1 95 ? 12.350 6.422 -1.954 1.00 93.06 95 MET A C 1
ATOM 729 O O . MET A 1 95 ? 12.106 7.453 -2.576 1.00 93.06 95 MET A O 1
ATOM 733 N N . ALA A 1 96 ? 12.807 5.332 -2.579 1.00 95.38 96 ALA A N 1
ATOM 734 C CA . ALA A 1 96 ? 13.013 5.283 -4.026 1.00 95.38 96 ALA A CA 1
ATOM 735 C C . ALA A 1 96 ? 11.703 5.481 -4.813 1.00 95.38 96 ALA A C 1
ATOM 737 O O . ALA A 1 96 ? 11.699 6.179 -5.828 1.00 95.38 96 ALA A O 1
ATOM 738 N N . ALA A 1 97 ? 10.589 4.917 -4.332 1.00 96.75 97 ALA A N 1
ATOM 739 C CA . ALA A 1 97 ? 9.278 5.114 -4.940 1.00 96.75 97 ALA A CA 1
ATOM 740 C C . ALA A 1 97 ? 8.797 6.563 -4.761 1.00 96.75 97 ALA A C 1
ATOM 742 O O . ALA A 1 97 ? 8.354 7.166 -5.737 1.00 96.75 97 ALA A O 1
ATOM 743 N N . ILE A 1 98 ? 8.969 7.150 -3.567 1.00 96.00 98 ILE A N 1
ATOM 744 C CA . ILE A 1 98 ? 8.664 8.572 -3.309 1.00 96.00 98 ILE A CA 1
ATOM 745 C C . ILE A 1 98 ? 9.414 9.466 -4.294 1.00 96.00 98 ILE A C 1
ATOM 747 O O . ILE A 1 98 ? 8.798 10.292 -4.967 1.00 96.00 98 ILE A O 1
ATOM 751 N N . ASN A 1 99 ? 10.728 9.270 -4.416 1.00 95.94 99 ASN A N 1
ATOM 752 C CA . ASN A 1 99 ? 11.571 10.066 -5.301 1.00 95.94 99 ASN A CA 1
ATOM 753 C C . ASN A 1 99 ? 11.126 9.963 -6.764 1.00 95.94 99 ASN A C 1
ATOM 755 O O . ASN A 1 99 ? 11.054 10.977 -7.448 1.00 95.94 99 ASN A O 1
ATOM 759 N N . LEU A 1 100 ? 10.795 8.766 -7.257 1.00 96.50 100 LEU A N 1
ATOM 760 C CA . LEU A 1 100 ? 10.374 8.585 -8.652 1.00 96.50 100 LEU A CA 1
ATOM 761 C C . LEU A 1 100 ? 8.991 9.174 -8.943 1.00 96.50 100 LEU A C 1
ATOM 763 O O . LEU A 1 100 ? 8.805 9.821 -9.978 1.00 96.50 100 LEU A O 1
ATOM 767 N N . VAL A 1 101 ? 8.028 8.959 -8.045 1.00 96.44 101 VAL A N 1
ATOM 768 C CA . VAL A 1 101 ? 6.652 9.454 -8.201 1.00 96.44 101 VAL A CA 1
ATOM 769 C C . VAL A 1 101 ? 6.615 10.978 -8.094 1.00 96.44 101 VAL A C 1
ATOM 771 O O . VAL A 1 101 ? 5.953 11.626 -8.901 1.00 96.44 101 VAL A O 1
ATOM 774 N N . SER A 1 102 ? 7.387 11.556 -7.172 1.00 92.56 102 SER A N 1
ATOM 775 C CA . SER A 1 102 ? 7.370 12.998 -6.885 1.00 92.56 102 SER A CA 1
ATOM 776 C C . SER A 1 102 ? 8.251 13.826 -7.828 1.00 92.56 102 SER A C 1
ATOM 778 O O . SER A 1 102 ? 8.117 15.045 -7.882 1.00 92.56 102 SER A O 1
ATOM 780 N N . ARG A 1 103 ? 9.158 13.192 -8.582 1.00 91.94 103 ARG A N 1
ATOM 781 C CA . ARG A 1 103 ? 10.010 13.879 -9.565 1.00 91.94 103 ARG A CA 1
ATOM 782 C C . ARG A 1 103 ? 9.162 14.487 -10.677 1.00 91.94 103 ARG A C 1
ATOM 784 O O . ARG A 1 103 ? 8.366 13.772 -11.262 1.00 91.94 103 ARG A O 1
ATOM 791 N N . GLU A 1 104 ? 9.392 15.750 -11.031 1.00 87.06 104 GLU A N 1
ATOM 792 C CA . GLU A 1 104 ? 8.597 16.470 -12.042 1.00 87.06 104 GLU A CA 1
ATOM 793 C C . GLU A 1 104 ? 8.536 15.742 -13.396 1.00 87.06 104 GLU A C 1
ATOM 795 O O . GLU A 1 104 ? 7.466 15.580 -13.982 1.00 87.06 104 GLU A O 1
ATOM 800 N N . LYS A 1 105 ? 9.688 15.260 -13.878 1.00 86.25 105 LYS A N 1
ATOM 801 C CA . LYS A 1 105 ? 9.808 14.519 -15.136 1.00 86.25 105 LYS A CA 1
ATOM 802 C C . LYS A 1 105 ? 10.736 13.325 -14.978 1.00 86.25 105 LYS A C 1
ATOM 804 O O . LYS A 1 105 ? 11.737 13.372 -14.261 1.00 86.25 105 LYS A O 1
ATOM 809 N N . VAL A 1 106 ? 10.402 12.254 -15.683 1.00 92.00 106 VAL A N 1
ATOM 810 C CA . VAL A 1 106 ? 11.268 11.089 -15.884 1.00 92.00 106 VAL A CA 1
ATOM 811 C C . VAL A 1 106 ? 11.587 10.961 -17.364 1.00 92.00 106 VAL A C 1
ATOM 813 O O . VAL A 1 106 ? 10.840 11.475 -18.193 1.00 92.00 106 VAL A O 1
ATOM 816 N N . ASP A 1 107 ? 12.695 10.290 -17.672 1.00 92.25 107 ASP A N 1
ATOM 817 C CA . ASP A 1 107 ? 13.116 10.019 -19.047 1.00 92.25 107 ASP A CA 1
ATOM 818 C C . ASP A 1 107 ? 11.979 9.380 -19.863 1.00 92.25 107 ASP A C 1
ATOM 820 O O . ASP A 1 107 ? 11.249 8.519 -19.358 1.00 92.25 107 ASP A O 1
ATOM 824 N N . ASP A 1 108 ? 11.839 9.787 -21.126 1.00 91.69 108 ASP A N 1
ATOM 825 C CA . ASP A 1 108 ? 10.787 9.295 -22.020 1.00 91.69 108 ASP A CA 1
ATOM 826 C C . ASP A 1 108 ? 10.849 7.775 -22.240 1.00 91.69 108 ASP A C 1
ATOM 828 O O . ASP A 1 108 ? 9.822 7.133 -22.471 1.00 91.69 108 ASP A O 1
ATOM 832 N N . LYS A 1 109 ? 12.037 7.180 -22.096 1.00 94.75 109 LYS A N 1
ATOM 833 C CA . LYS A 1 109 ? 12.297 5.740 -22.210 1.00 94.75 109 LYS A CA 1
ATOM 834 C C . LYS A 1 109 ? 12.105 4.990 -20.891 1.00 94.75 109 LYS A C 1
ATOM 836 O O . LYS A 1 109 ? 12.277 3.771 -20.858 1.00 94.75 109 LYS A O 1
ATOM 841 N N . HIS A 1 110 ? 11.766 5.672 -19.792 1.00 94.00 110 HIS A N 1
ATOM 842 C CA . HIS A 1 110 ? 11.582 5.013 -18.503 1.00 94.00 110 HIS A CA 1
ATOM 843 C C . HIS A 1 110 ? 10.414 4.009 -18.575 1.00 94.00 110 HIS A C 1
ATOM 845 O O . HIS A 1 110 ? 9.287 4.402 -18.897 1.00 94.00 110 HIS A O 1
ATOM 851 N N . PRO A 1 111 ? 10.608 2.730 -18.196 1.00 93.88 111 PRO A N 1
ATOM 852 C CA . PRO A 1 111 ? 9.611 1.677 -18.421 1.00 93.88 111 PRO A CA 1
ATOM 853 C C . PRO A 1 111 ? 8.283 1.933 -17.692 1.00 93.88 111 PRO A C 1
ATOM 855 O O . PRO A 1 111 ? 7.225 1.503 -18.141 1.00 93.88 111 PRO A O 1
ATOM 858 N N . MET A 1 112 ? 8.319 2.672 -16.577 1.00 95.19 112 MET A N 1
ATOM 859 C CA . MET A 1 112 ? 7.127 3.045 -15.802 1.00 95.19 112 MET A CA 1
ATOM 860 C C . MET A 1 112 ? 6.618 4.475 -16.051 1.00 95.19 112 MET A C 1
ATOM 862 O O . MET A 1 112 ? 5.774 4.941 -15.290 1.00 95.19 112 MET A O 1
ATOM 866 N N . LYS A 1 113 ? 7.097 5.192 -17.083 1.00 95.62 113 LYS A N 1
ATOM 867 C CA . LYS A 1 113 ? 6.751 6.611 -17.312 1.00 95.62 113 LYS A CA 1
ATOM 868 C C . LYS A 1 113 ? 5.247 6.884 -17.259 1.00 95.62 113 LYS A C 1
ATOM 870 O O . LYS A 1 113 ? 4.810 7.740 -16.501 1.00 95.62 113 LYS A O 1
ATOM 875 N N . ARG A 1 114 ? 4.449 6.115 -18.009 1.00 95.94 114 ARG A N 1
ATOM 876 C CA . ARG A 1 114 ? 2.987 6.302 -18.081 1.00 95.94 114 ARG A CA 1
ATOM 877 C C . ARG A 1 114 ? 2.309 6.176 -16.715 1.00 95.94 114 ARG A C 1
ATOM 879 O O . ARG A 1 114 ? 1.384 6.927 -16.429 1.00 95.94 114 ARG A O 1
ATOM 886 N N . ILE A 1 115 ? 2.769 5.235 -15.889 1.00 97.06 115 ILE A N 1
ATOM 887 C CA . ILE A 1 115 ? 2.250 5.031 -14.531 1.00 97.06 115 ILE A CA 1
ATOM 888 C C . ILE A 1 115 ? 2.629 6.226 -13.654 1.00 97.06 115 ILE A C 1
ATOM 890 O O . ILE A 1 115 ? 1.768 6.777 -12.979 1.00 97.06 115 ILE A O 1
ATOM 894 N N . LEU A 1 116 ? 3.888 6.666 -13.711 1.00 98.12 116 LEU A N 1
ATOM 895 C CA . LEU A 1 116 ? 4.377 7.799 -12.925 1.00 98.12 116 LEU A CA 1
ATOM 896 C C . LEU A 1 116 ? 3.657 9.107 -13.285 1.00 98.12 116 LEU A C 1
ATOM 898 O O . LEU A 1 116 ? 3.234 9.833 -12.389 1.00 98.12 116 LEU A O 1
ATOM 902 N N . ASP A 1 117 ? 3.446 9.377 -14.575 1.00 96.88 117 ASP A N 1
ATOM 903 C CA . ASP A 1 117 ? 2.702 10.554 -15.038 1.00 96.88 117 ASP A CA 1
ATOM 904 C C . ASP A 1 117 ? 1.250 10.523 -14.541 1.00 96.88 117 ASP A C 1
ATOM 906 O O . ASP A 1 117 ? 0.741 11.525 -14.036 1.00 96.88 117 ASP A O 1
ATOM 910 N N . LYS A 1 118 ? 0.598 9.352 -14.594 1.00 97.56 118 LYS A N 1
ATOM 911 C CA . LYS A 1 118 ? -0.755 9.182 -14.051 1.00 97.56 118 LYS A CA 1
ATOM 912 C C . LYS A 1 118 ? -0.812 9.333 -12.535 1.00 97.56 118 LYS A C 1
ATOM 914 O O . LYS A 1 118 ? -1.777 9.909 -12.040 1.00 97.56 118 LYS A O 1
ATOM 919 N N . CYS A 1 119 ? 0.194 8.860 -11.799 1.00 98.06 119 CYS A N 1
ATOM 920 C CA . CYS A 1 119 ? 0.263 9.093 -10.360 1.00 98.06 119 CYS A CA 1
ATOM 921 C C . CYS A 1 119 ? 0.260 10.596 -10.057 1.00 98.06 119 CYS A C 1
ATOM 923 O O . CYS A 1 119 ? -0.539 11.046 -9.242 1.00 98.06 119 CYS A O 1
ATOM 925 N N . ARG A 1 120 ? 1.089 11.379 -10.760 1.00 97.25 120 ARG A N 1
ATOM 926 C CA . ARG A 1 120 ? 1.179 12.836 -10.568 1.00 97.25 120 ARG A CA 1
ATOM 927 C C . ARG A 1 120 ? -0.116 13.558 -10.917 1.00 97.25 120 ARG A C 1
ATOM 929 O O . ARG A 1 120 ? -0.555 14.402 -10.144 1.00 97.25 120 ARG A O 1
ATOM 936 N N . GLU A 1 121 ? -0.743 13.193 -12.035 1.00 97.12 121 GLU A N 1
ATOM 937 C CA . GLU A 1 121 ? -2.054 13.715 -12.447 1.00 97.12 121 GLU A CA 1
ATOM 938 C C . GLU A 1 121 ? -3.094 13.520 -11.336 1.00 97.12 121 GLU A C 1
ATOM 940 O O . GLU A 1 121 ? -3.746 14.475 -10.913 1.00 97.12 121 GLU A O 1
ATOM 945 N N . ILE A 1 122 ? -3.211 12.291 -10.820 1.00 97.94 122 ILE A N 1
ATOM 946 C CA . ILE A 1 122 ? -4.187 11.978 -9.774 1.00 97.94 122 ILE A CA 1
ATOM 947 C C . ILE A 1 122 ? -3.838 12.715 -8.481 1.00 97.94 122 ILE A C 1
ATOM 949 O O . ILE A 1 122 ? -4.716 13.342 -7.892 1.00 97.94 122 ILE A O 1
ATOM 953 N N . MET A 1 123 ? -2.568 12.694 -8.065 1.00 97.69 123 MET A N 1
ATOM 954 C CA . MET A 1 123 ? -2.121 13.377 -6.851 1.00 97.69 123 MET A CA 1
ATOM 955 C C . MET A 1 123 ? -2.453 14.869 -6.881 1.00 97.69 123 MET A C 1
ATOM 957 O O . MET A 1 123 ? -2.988 15.379 -5.899 1.00 97.69 123 MET A O 1
ATOM 961 N N . ALA A 1 124 ? -2.205 15.543 -8.006 1.00 96.94 124 ALA A N 1
ATOM 962 C CA . ALA A 1 124 ? -2.547 16.950 -8.176 1.00 96.94 124 ALA A CA 1
ATOM 963 C C . ALA A 1 124 ? -4.067 17.174 -8.111 1.00 96.94 124 ALA A C 1
ATOM 965 O O . ALA A 1 124 ? -4.527 18.037 -7.369 1.00 96.94 124 ALA A O 1
ATOM 966 N N . SER A 1 125 ? -4.855 16.362 -8.827 1.00 97.25 125 SER A N 1
ATOM 967 C CA . SER A 1 125 ? -6.318 16.518 -8.882 1.00 97.25 125 SER A CA 1
ATOM 968 C C . SER A 1 125 ? -7.032 16.227 -7.555 1.00 97.25 125 SER A C 1
ATOM 970 O O . SER A 1 125 ? -8.033 16.864 -7.244 1.00 97.25 125 SER A O 1
ATOM 972 N N . CYS A 1 126 ? -6.509 15.294 -6.754 1.00 96.69 126 CYS A N 1
ATOM 973 C CA . CYS A 1 126 ? -7.110 14.861 -5.490 1.00 96.69 126 CYS A CA 1
ATOM 974 C C . CYS A 1 126 ? -6.470 15.535 -4.261 1.00 96.69 126 CYS A C 1
ATOM 976 O O . CYS A 1 126 ? -6.828 15.212 -3.127 1.00 96.69 126 CYS A O 1
ATOM 978 N N . GLY A 1 127 ? -5.492 16.431 -4.441 1.00 96.31 127 GLY A N 1
ATOM 979 C CA . GLY A 1 127 ? -4.762 17.060 -3.335 1.00 96.31 127 GLY A CA 1
ATOM 980 C C . GLY A 1 127 ? -4.012 16.050 -2.458 1.00 96.31 127 GLY A C 1
ATOM 981 O O . GLY A 1 127 ? -4.083 16.120 -1.230 1.00 96.31 127 GLY A O 1
ATOM 982 N N . CYS A 1 128 ? -3.355 15.066 -3.078 1.00 97.38 128 CYS A N 1
ATOM 983 C CA . CYS A 1 128 ? -2.572 14.049 -2.376 1.00 97.38 128 CYS A CA 1
ATOM 984 C C . CYS A 1 128 ? -1.093 14.436 -2.284 1.00 97.38 128 CYS A C 1
ATOM 986 O O . CYS A 1 128 ? -0.550 15.076 -3.182 1.00 97.38 128 CYS A O 1
ATOM 988 N N . PHE A 1 129 ? -0.414 13.967 -1.240 1.00 96.00 129 PHE A N 1
ATOM 989 C CA . PHE A 1 129 ? 1.031 14.135 -1.073 1.00 96.00 129 PHE A CA 1
ATOM 990 C C . PHE A 1 129 ? 1.649 12.900 -0.418 1.00 96.00 129 PHE A C 1
ATOM 992 O O . PHE A 1 129 ? 0.966 12.160 0.288 1.00 96.00 129 PHE A O 1
ATOM 999 N N . MET A 1 130 ? 2.937 12.664 -0.668 1.00 95.38 130 MET A N 1
ATOM 1000 C CA . MET A 1 130 ? 3.646 11.488 -0.162 1.00 95.38 130 MET A CA 1
ATOM 1001 C C . MET A 1 130 ? 4.481 11.814 1.073 1.00 95.38 130 MET A C 1
ATOM 1003 O O . MET A 1 130 ? 5.096 12.875 1.156 1.00 95.38 130 MET A O 1
ATOM 1007 N N . VAL A 1 131 ? 4.536 10.869 2.007 1.00 91.44 131 VAL A N 1
ATOM 1008 C CA . VAL A 1 131 ? 5.345 10.933 3.224 1.00 91.44 131 VAL A CA 1
ATOM 1009 C C . VAL A 1 131 ? 6.070 9.602 3.400 1.00 91.44 131 VAL A C 1
ATOM 1011 O O . VAL A 1 131 ? 5.505 8.529 3.188 1.00 91.44 131 VAL A O 1
ATOM 1014 N N . HIS A 1 132 ? 7.339 9.668 3.790 1.00 88.12 132 HIS A N 1
ATOM 1015 C CA . HIS A 1 132 ? 8.097 8.476 4.140 1.00 88.12 132 HIS A CA 1
ATOM 1016 C C . HIS A 1 132 ? 7.727 7.996 5.546 1.00 88.12 132 HIS A C 1
ATOM 1018 O O . HIS A 1 132 ? 7.700 8.790 6.485 1.00 88.12 132 HIS A O 1
ATOM 1024 N N . THR A 1 133 ? 7.516 6.692 5.705 1.00 80.88 133 THR A N 1
ATOM 1025 C CA . THR A 1 133 ? 7.335 6.051 7.014 1.00 80.88 133 THR A CA 1
ATOM 1026 C C . THR A 1 133 ? 8.402 4.988 7.254 1.00 80.88 133 THR A C 1
ATOM 1028 O O . THR A 1 133 ? 9.031 4.494 6.322 1.00 80.88 133 THR A O 1
ATOM 1031 N N . VAL A 1 134 ? 8.632 4.626 8.512 1.00 73.81 134 VAL A N 1
ATOM 1032 C CA . VAL A 1 134 ? 9.463 3.458 8.830 1.00 73.81 134 VAL A CA 1
ATOM 1033 C C . VAL A 1 134 ? 8.666 2.179 8.573 1.00 73.81 134 VAL A C 1
ATOM 1035 O O . VAL A 1 134 ? 7.437 2.172 8.671 1.00 73.81 134 VAL A O 1
ATOM 1038 N N . ARG A 1 135 ? 9.354 1.083 8.242 1.00 65.25 135 ARG A N 1
ATOM 1039 C CA . ARG A 1 135 ? 8.720 -0.183 7.835 1.00 65.25 135 ARG A CA 1
ATOM 1040 C C . ARG A 1 135 ? 7.716 -0.690 8.876 1.00 65.25 135 ARG A C 1
ATOM 1042 O O . ARG A 1 135 ? 6.632 -1.141 8.524 1.00 65.25 135 ARG A O 1
ATOM 1049 N N . GLU A 1 136 ? 8.042 -0.548 10.156 1.00 64.12 136 GLU A N 1
ATOM 1050 C CA . GLU A 1 136 ? 7.213 -0.966 11.287 1.00 64.12 136 GLU A CA 1
ATOM 1051 C C . GLU A 1 136 ? 5.878 -0.201 11.353 1.00 64.12 136 GLU A C 1
ATOM 1053 O O . GLU A 1 136 ? 4.864 -0.757 11.771 1.00 64.12 136 GLU A O 1
ATOM 1058 N N . GLY A 1 137 ? 5.846 1.056 10.893 1.00 62.66 137 GLY A N 1
ATOM 1059 C CA . GLY A 1 137 ? 4.633 1.877 10.829 1.00 62.66 137 GLY A CA 1
ATOM 1060 C C . GLY A 1 137 ? 3.690 1.482 9.689 1.00 62.66 137 GLY A C 1
ATOM 1061 O O . GLY A 1 137 ? 2.529 1.894 9.680 1.00 62.66 137 GLY A O 1
ATOM 1062 N N . ASN A 1 138 ? 4.164 0.661 8.748 1.00 78.00 138 ASN A N 1
ATOM 1063 C CA . ASN A 1 138 ? 3.443 0.263 7.540 1.00 78.00 138 ASN A CA 1
ATOM 1064 C C . ASN A 1 138 ? 2.917 -1.183 7.583 1.00 78.00 138 ASN A C 1
ATOM 1066 O O . ASN A 1 138 ? 2.490 -1.721 6.565 1.00 78.00 138 ASN A O 1
ATOM 1070 N N . PHE A 1 139 ? 2.907 -1.806 8.766 1.00 75.88 139 PHE A N 1
ATOM 1071 C CA . PHE A 1 139 ? 2.592 -3.225 8.965 1.00 75.88 139 PHE A CA 1
ATOM 1072 C C . PHE A 1 139 ? 1.299 -3.702 8.276 1.00 75.88 139 PHE A C 1
ATOM 1074 O O . PHE A 1 139 ? 1.271 -4.756 7.650 1.00 75.88 139 PHE A O 1
ATOM 1081 N N . CYS A 1 140 ? 0.215 -2.920 8.344 1.00 80.75 140 CYS A N 1
ATOM 1082 C CA . CYS A 1 140 ? -1.047 -3.308 7.704 1.00 80.75 140 CYS A CA 1
ATOM 1083 C C . CYS A 1 140 ? -0.936 -3.392 6.171 1.00 80.75 140 CYS A C 1
ATOM 1085 O O . CYS A 1 140 ? -1.606 -4.225 5.568 1.00 80.75 140 CYS A O 1
ATOM 1087 N N . ALA A 1 141 ? -0.120 -2.543 5.542 1.00 87.38 141 ALA A N 1
ATOM 1088 C CA . ALA A 1 141 ? 0.087 -2.586 4.099 1.00 87.38 141 ALA A CA 1
ATOM 1089 C C . ALA A 1 141 ? 0.990 -3.767 3.704 1.00 87.38 141 ALA A C 1
ATOM 1091 O O . ALA A 1 141 ? 0.648 -4.479 2.764 1.00 87.38 141 ALA A O 1
ATOM 1092 N N . ASP A 1 142 ? 2.043 -4.060 4.480 1.00 85.06 142 ASP A N 1
ATOM 1093 C CA . ASP A 1 142 ? 2.882 -5.264 4.306 1.00 85.06 142 ASP A CA 1
ATOM 1094 C C . ASP A 1 142 ? 2.037 -6.549 4.347 1.00 85.06 142 ASP A C 1
ATOM 1096 O O . ASP A 1 142 ? 2.140 -7.414 3.474 1.00 85.06 142 ASP A O 1
ATOM 1100 N N . MET A 1 143 ? 1.114 -6.646 5.309 1.00 81.62 143 MET A N 1
ATOM 1101 C CA . MET A 1 143 ? 0.181 -7.773 5.402 1.00 81.62 143 MET A CA 1
ATOM 1102 C C . MET A 1 143 ? -0.705 -7.913 4.159 1.00 81.62 143 MET A C 1
ATOM 1104 O O . MET A 1 143 ? -0.921 -9.023 3.665 1.00 81.62 143 MET A O 1
ATOM 1108 N N . LEU A 1 144 ? -1.184 -6.798 3.604 1.00 81.00 144 LEU A N 1
ATOM 1109 C CA . LEU A 1 144 ? -1.969 -6.804 2.370 1.00 81.00 144 LEU A CA 1
ATOM 1110 C C . LEU A 1 144 ? -1.118 -7.148 1.141 1.00 81.00 144 LEU A C 1
ATOM 1112 O O . LEU A 1 144 ? -1.593 -7.850 0.249 1.00 81.00 144 LEU A O 1
ATOM 1116 N N . ALA A 1 145 ? 0.148 -6.734 1.099 1.00 87.06 145 ALA A N 1
ATOM 1117 C CA . ALA A 1 145 ? 1.066 -7.144 0.044 1.00 87.06 145 ALA A CA 1
ATOM 1118 C C . ALA A 1 145 ? 1.319 -8.659 0.104 1.00 87.06 145 ALA A C 1
ATOM 1120 O O . ALA A 1 145 ? 1.217 -9.353 -0.911 1.00 87.06 145 ALA A O 1
ATOM 1121 N N . LYS A 1 146 ? 1.524 -9.217 1.302 1.00 83.25 146 LYS A N 1
ATOM 1122 C CA . LYS A 1 146 ? 1.619 -10.670 1.526 1.00 83.25 146 LYS A CA 1
ATOM 1123 C C . LYS A 1 146 ? 0.340 -11.418 1.144 1.00 83.25 146 LYS A C 1
ATOM 1125 O O . LYS A 1 146 ? 0.417 -12.534 0.629 1.00 83.25 146 LYS A O 1
ATOM 1130 N N . LEU A 1 147 ? -0.835 -10.828 1.371 1.00 78.38 147 LEU A N 1
ATOM 1131 C CA . LEU A 1 147 ? -2.104 -11.357 0.862 1.00 78.38 147 LEU A CA 1
ATOM 1132 C C . LEU A 1 147 ? -2.098 -11.407 -0.671 1.00 78.38 147 LEU A C 1
ATOM 1134 O O . LEU A 1 147 ? -2.465 -12.433 -1.241 1.00 78.38 147 LEU A O 1
ATOM 1138 N N . GLY A 1 148 ? -1.619 -10.348 -1.328 1.00 79.25 148 GLY A N 1
ATOM 1139 C CA . GLY A 1 148 ? -1.542 -10.246 -2.784 1.00 79.25 148 GLY A CA 1
ATOM 1140 C C . GLY A 1 148 ? -0.813 -11.415 -3.458 1.00 79.25 148 GLY A C 1
ATOM 1141 O O . GLY A 1 148 ? -1.280 -11.903 -4.482 1.00 79.25 148 GLY A O 1
ATOM 1142 N N . HIS A 1 149 ? 0.253 -11.955 -2.853 1.00 80.06 149 HIS A N 1
ATOM 1143 C CA . HIS A 1 149 ? 0.973 -13.128 -3.388 1.00 80.06 149 HIS A CA 1
ATOM 1144 C C . HIS A 1 149 ? 0.099 -14.380 -3.522 1.00 80.06 149 HIS A C 1
ATOM 1146 O O . HIS A 1 149 ? 0.377 -15.247 -4.347 1.00 80.06 149 HIS A O 1
ATOM 1152 N N . ARG A 1 150 ? -0.961 -14.489 -2.715 1.00 79.12 150 ARG A N 1
ATOM 1153 C CA . ARG A 1 150 ? -1.880 -15.639 -2.695 1.00 79.12 150 ARG A CA 1
ATOM 1154 C C . ARG A 1 150 ? -3.080 -15.454 -3.623 1.00 79.12 150 ARG A C 1
ATOM 1156 O O . ARG A 1 150 ? -3.846 -16.397 -3.825 1.00 79.12 150 ARG A O 1
ATOM 1163 N N . LEU A 1 151 ? -3.263 -14.252 -4.168 1.00 72.81 151 LEU A N 1
ATOM 1164 C CA . LEU A 1 151 ? -4.352 -13.949 -5.083 1.00 72.81 151 LEU A CA 1
ATOM 1165 C C . LEU A 1 151 ? -4.030 -14.466 -6.483 1.00 72.81 151 LEU A C 1
ATOM 1167 O O . LEU A 1 151 ? -2.904 -14.366 -6.964 1.00 72.81 151 LEU A O 1
ATOM 1171 N N . GLN A 1 152 ? -5.063 -14.977 -7.149 1.00 73.38 152 GLN A N 1
ATOM 1172 C CA . GLN A 1 152 ? -5.042 -15.220 -8.595 1.00 73.38 152 GLN A CA 1
ATOM 1173 C C . GLN A 1 152 ? -5.453 -13.972 -9.393 1.00 73.38 152 GLN A C 1
ATOM 1175 O O . GLN A 1 152 ? -5.328 -13.964 -10.612 1.00 73.38 152 GLN A O 1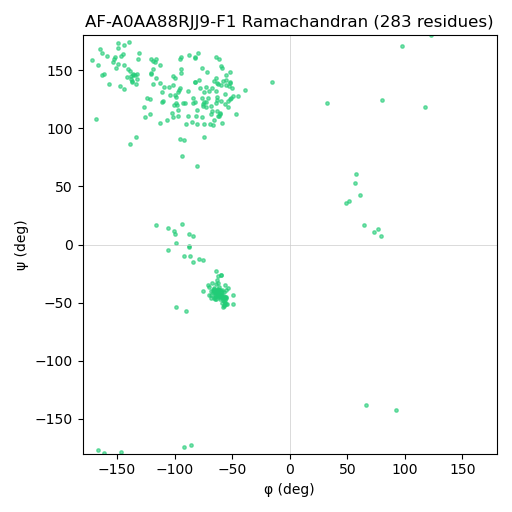
ATOM 1180 N N . SER A 1 153 ? -5.956 -12.938 -8.708 1.00 66.12 153 SER A N 1
ATOM 1181 C CA . SER A 1 153 ? -6.377 -11.669 -9.303 1.00 66.12 153 SER A CA 1
ATOM 1182 C C . SER A 1 153 ? -5.258 -10.634 -9.244 1.00 66.12 153 SER A C 1
ATOM 1184 O O . SER A 1 153 ? -4.492 -10.576 -8.275 1.00 66.12 153 SER A O 1
ATOM 1186 N N . ASP A 1 154 ? -5.215 -9.768 -10.251 1.00 78.44 154 ASP A N 1
ATOM 1187 C CA . ASP A 1 154 ? -4.323 -8.616 -10.293 1.00 78.44 154 ASP A CA 1
ATOM 1188 C C . ASP A 1 154 ? -4.825 -7.440 -9.447 1.00 78.44 154 ASP A C 1
ATOM 1190 O O . ASP A 1 154 ? -4.055 -6.515 -9.183 1.00 78.44 154 ASP A O 1
ATOM 1194 N N . TYR A 1 155 ? -6.082 -7.484 -8.994 1.00 84.25 155 TYR A N 1
ATOM 1195 C CA . TYR A 1 155 ? -6.683 -6.512 -8.086 1.00 84.25 155 TYR A CA 1
ATOM 1196 C C . TYR A 1 155 ? -7.876 -7.102 -7.320 1.00 84.25 155 TYR A C 1
ATOM 1198 O O . TYR A 1 155 ? -8.724 -7.794 -7.887 1.00 84.25 155 TYR A O 1
ATOM 1206 N N . ILE A 1 156 ? -7.965 -6.788 -6.032 1.00 74.31 156 ILE A N 1
ATOM 1207 C CA . ILE A 1 156 ? -9.174 -6.910 -5.218 1.00 74.31 156 ILE A CA 1
ATOM 1208 C C . ILE A 1 156 ? -9.349 -5.638 -4.391 1.00 74.31 156 ILE A C 1
ATOM 1210 O O . ILE A 1 156 ? -8.365 -5.061 -3.924 1.00 74.31 156 ILE A O 1
ATOM 1214 N N . GLU A 1 157 ? -10.599 -5.241 -4.166 1.00 83.00 157 GLU A N 1
ATOM 1215 C CA . GLU A 1 157 ? -10.961 -4.224 -3.178 1.00 83.00 157 GLU A CA 1
ATOM 1216 C C . GLU A 1 157 ? -11.500 -4.910 -1.914 1.00 83.00 157 GLU A C 1
ATOM 1218 O O . GLU A 1 157 ? -12.284 -5.858 -1.976 1.00 83.00 157 GLU A O 1
ATOM 1223 N N . LEU A 1 158 ? -11.084 -4.416 -0.755 1.00 73.56 158 LEU A N 1
ATOM 1224 C CA . LEU A 1 158 ? -11.454 -4.899 0.567 1.00 73.56 158 LEU A CA 1
ATOM 1225 C C . LEU A 1 158 ? -12.298 -3.827 1.263 1.00 73.56 158 LEU A C 1
ATOM 1227 O O . LEU A 1 158 ? -11.776 -2.810 1.726 1.00 73.56 158 LEU A O 1
ATOM 1231 N N . ARG A 1 159 ? -13.612 -4.059 1.344 1.00 69.56 159 ARG A N 1
ATOM 1232 C CA . ARG A 1 159 ? -14.539 -3.167 2.067 1.00 69.56 159 ARG A CA 1
ATOM 1233 C C . ARG A 1 159 ? -14.266 -3.175 3.564 1.00 69.56 159 ARG A C 1
ATOM 1235 O O . ARG A 1 159 ? -14.229 -2.129 4.197 1.00 69.56 159 ARG A O 1
ATOM 1242 N N . ASP A 1 160 ? -13.987 -4.355 4.096 1.00 66.69 160 ASP A N 1
ATOM 1243 C CA . ASP A 1 160 ? -13.643 -4.575 5.491 1.00 66.69 160 ASP A CA 1
ATOM 1244 C C . ASP A 1 160 ? -12.181 -5.024 5.616 1.00 66.69 160 ASP A C 1
ATOM 1246 O O . ASP A 1 160 ? -11.644 -5.631 4.682 1.00 66.69 160 ASP A O 1
ATOM 1250 N N . PRO A 1 161 ? -11.529 -4.786 6.769 1.00 65.06 161 PRO A N 1
ATOM 1251 C CA . PRO A 1 161 ? -10.237 -5.392 7.043 1.00 65.06 161 PRO A CA 1
ATOM 1252 C C . PRO A 1 161 ? -10.329 -6.921 6.917 1.00 65.06 161 PRO A C 1
ATOM 1254 O O . PRO A 1 161 ? -11.288 -7.500 7.440 1.00 65.06 161 PRO A O 1
ATOM 1257 N N . PRO A 1 162 ? -9.342 -7.591 6.293 1.00 56.03 162 PRO A N 1
ATOM 1258 C CA . PRO A 1 162 ? -9.366 -9.039 6.151 1.00 56.03 162 PRO A CA 1
ATOM 1259 C C . PRO A 1 162 ? -9.439 -9.728 7.519 1.00 56.03 162 PRO A C 1
ATOM 1261 O O . PRO A 1 162 ? -8.845 -9.294 8.510 1.00 56.03 162 PRO A O 1
ATOM 1264 N N . ILE A 1 163 ? -10.224 -10.800 7.559 1.00 44.06 163 ILE A N 1
ATOM 1265 C CA . ILE A 1 163 ? -10.548 -11.572 8.753 1.00 44.06 163 ILE A CA 1
ATOM 1266 C C . ILE A 1 163 ? -9.766 -12.871 8.640 1.00 44.06 163 ILE A C 1
ATOM 1268 O O . ILE A 1 163 ? -10.089 -13.715 7.812 1.00 44.06 163 ILE A O 1
ATOM 1272 N N . GLU A 1 164 ? -8.718 -13.027 9.434 1.00 47.44 164 GLU A N 1
ATOM 1273 C CA . GLU A 1 164 ? -7.879 -14.224 9.361 1.00 47.44 164 GLU A CA 1
ATOM 1274 C C . GLU A 1 164 ? -8.307 -15.258 10.403 1.00 47.44 164 GLU A C 1
ATOM 1276 O O . GLU A 1 164 ? -8.491 -14.902 11.575 1.00 47.44 164 GLU A O 1
ATOM 1281 N N . PRO A 1 165 ? -8.448 -16.521 9.968 1.00 35.91 165 PRO A N 1
ATOM 1282 C CA . PRO A 1 165 ? -7.663 -17.621 10.520 1.00 35.91 165 PRO A CA 1
ATOM 1283 C C . PRO A 1 165 ? -6.857 -18.293 9.392 1.00 35.91 165 PRO A C 1
ATOM 1285 O O . PRO A 1 165 ? -7.431 -18.898 8.487 1.00 35.91 165 PRO A O 1
ATOM 1288 N N . TRP A 1 166 ? -5.527 -18.189 9.393 1.00 42.66 166 TRP A N 1
ATOM 1289 C CA . TRP A 1 166 ? -4.712 -18.837 8.358 1.00 42.66 166 TRP A CA 1
ATOM 1290 C C . TRP A 1 166 ? -4.419 -20.297 8.712 1.00 42.66 166 TRP A C 1
ATOM 1292 O O . TRP A 1 166 ? -3.550 -20.575 9.529 1.00 42.66 166 TRP A O 1
ATOM 1302 N N . VAL A 1 167 ? -5.094 -21.228 8.040 1.00 24.31 167 VAL A N 1
ATOM 1303 C CA . VAL A 1 167 ? -4.599 -22.600 7.854 1.00 24.31 167 VAL A CA 1
ATOM 1304 C C . VAL A 1 167 ? -3.949 -22.645 6.473 1.00 24.31 167 VAL A C 1
ATOM 1306 O O . VAL A 1 167 ? -4.597 -22.338 5.468 1.00 24.31 167 VAL A O 1
ATOM 1309 N N . ALA A 1 168 ? -2.660 -22.972 6.405 1.00 24.91 168 ALA A N 1
ATOM 1310 C CA . ALA A 1 168 ? -1.973 -23.167 5.136 1.00 24.91 168 ALA A CA 1
ATOM 1311 C C . ALA A 1 168 ? -2.488 -24.454 4.461 1.00 24.91 168 ALA A C 1
ATOM 1313 O O . ALA A 1 168 ? -2.505 -25.505 5.100 1.00 24.91 168 ALA A O 1
ATOM 1314 N N . PRO A 1 169 ? -2.847 -24.447 3.164 1.00 27.12 169 PRO A N 1
ATOM 1315 C CA . PRO A 1 169 ? -2.774 -25.668 2.379 1.00 27.12 169 PRO A CA 1
ATOM 1316 C C . PRO A 1 169 ? -1.299 -26.062 2.336 1.00 27.12 169 PRO A C 1
ATOM 1318 O O . PRO A 1 169 ? -0.473 -25.316 1.806 1.00 27.12 169 PRO A O 1
ATOM 1321 N N . SER A 1 170 ? -0.973 -27.202 2.935 1.00 26.70 170 SER A N 1
ATOM 1322 C CA . SER A 1 170 ? 0.358 -27.799 2.924 1.00 26.70 170 SER A CA 1
ATOM 1323 C C . SER A 1 170 ? 0.934 -27.791 1.506 1.00 26.70 170 SER A C 1
ATOM 1325 O O . SER A 1 170 ? 0.438 -28.492 0.621 1.00 26.70 170 SER A O 1
ATOM 1327 N N . TRP A 1 171 ? 1.981 -27.000 1.278 1.00 26.25 171 TRP A N 1
ATOM 1328 C CA . TRP A 1 171 ? 2.805 -27.130 0.086 1.00 26.25 171 TRP A CA 1
ATOM 1329 C C . TRP A 1 171 ? 3.664 -28.379 0.275 1.00 26.25 171 TRP A C 1
ATOM 1331 O O . TRP A 1 171 ? 4.713 -28.339 0.912 1.00 26.25 171 TRP A O 1
ATOM 1341 N N . THR A 1 172 ? 3.192 -29.525 -0.207 1.00 25.66 172 THR A N 1
ATOM 1342 C CA . THR A 1 172 ? 4.062 -30.689 -0.374 1.00 25.66 172 THR A CA 1
ATOM 1343 C C . THR A 1 172 ? 4.924 -30.451 -1.613 1.00 25.66 172 THR A C 1
ATOM 1345 O O . THR A 1 172 ? 4.352 -30.230 -2.684 1.00 25.66 172 THR A O 1
ATOM 1348 N N . PRO A 1 173 ? 6.263 -30.532 -1.530 1.00 27.70 173 PRO A N 1
ATOM 1349 C CA . PRO A 1 173 ? 7.096 -30.564 -2.720 1.00 27.70 173 PRO A CA 1
ATOM 1350 C C . PRO A 1 173 ? 6.795 -31.878 -3.445 1.00 27.70 173 PRO A C 1
ATOM 1352 O O . PRO A 1 173 ? 7.228 -32.951 -3.018 1.00 27.70 173 PRO A O 1
ATOM 1355 N N . SER A 1 174 ? 6.016 -31.829 -4.524 1.00 31.11 174 SER A N 1
ATOM 1356 C CA . SER A 1 174 ? 5.978 -32.949 -5.453 1.00 31.11 174 SER A CA 1
ATOM 1357 C C . SER A 1 174 ? 7.371 -33.077 -6.064 1.00 31.11 174 SER A C 1
ATOM 1359 O O . SER A 1 174 ? 7.934 -32.132 -6.615 1.00 31.11 174 SER A O 1
ATOM 1361 N N . ARG A 1 175 ? 7.940 -34.266 -5.858 1.00 30.86 175 ARG A N 1
ATOM 1362 C CA . ARG A 1 175 ? 9.237 -34.723 -6.350 1.00 30.86 175 ARG A CA 1
ATOM 1363 C C . ARG A 1 175 ? 9.489 -34.234 -7.774 1.00 30.86 175 ARG A C 1
ATOM 1365 O O . ARG A 1 175 ? 8.648 -34.407 -8.654 1.00 30.86 175 ARG A O 1
ATOM 1372 N N . THR A 1 176 ? 10.680 -33.695 -7.994 1.00 33.28 176 THR A N 1
ATOM 1373 C CA . THR A 1 176 ? 11.270 -33.553 -9.322 1.00 33.28 176 THR A CA 1
ATOM 1374 C C . THR A 1 176 ? 11.231 -34.901 -10.048 1.00 33.28 176 THR A C 1
ATOM 1376 O O . THR A 1 176 ? 11.763 -35.884 -9.526 1.00 33.28 176 THR A O 1
ATOM 1379 N N . PRO A 1 177 ? 10.662 -34.996 -11.260 1.00 30.89 177 PRO A N 1
ATOM 1380 C CA . PRO A 1 177 ? 11.013 -36.076 -12.158 1.00 30.89 177 PRO A CA 1
ATOM 1381 C C . PRO A 1 177 ? 12.326 -35.684 -12.834 1.00 30.89 177 PRO A C 1
ATOM 1383 O O . PRO A 1 177 ? 12.404 -34.692 -13.559 1.00 30.89 177 PRO A O 1
ATOM 1386 N N . SER A 1 178 ? 13.369 -36.463 -12.568 1.00 32.56 178 SER A N 1
ATOM 1387 C CA . SER A 1 178 ? 14.548 -36.559 -13.423 1.00 32.56 178 SER A CA 1
ATOM 1388 C C . SER A 1 178 ? 14.119 -36.685 -14.888 1.00 32.56 178 SER A C 1
ATOM 1390 O O . SER A 1 178 ? 13.310 -37.555 -15.210 1.00 32.56 178 SER A O 1
ATOM 1392 N N . LEU A 1 179 ? 14.667 -35.836 -15.758 1.00 31.89 179 LEU A N 1
ATOM 1393 C CA . LEU A 1 179 ? 14.528 -35.942 -17.212 1.00 31.89 179 LEU A CA 1
ATOM 1394 C C . LEU A 1 179 ? 15.005 -37.321 -17.695 1.00 31.89 179 LEU A C 1
ATOM 1396 O O . LEU A 1 179 ? 16.156 -37.669 -17.424 1.00 31.89 179 LEU A O 1
ATOM 1400 N N . PRO A 1 180 ? 14.214 -38.053 -18.498 1.00 30.97 180 PRO A N 1
ATOM 1401 C CA . PRO A 1 180 ? 14.759 -39.031 -19.415 1.00 30.97 180 PRO A CA 1
ATOM 1402 C C . PRO A 1 180 ? 14.715 -38.501 -20.852 1.00 30.97 180 PRO A C 1
ATOM 1404 O O . PRO A 1 180 ? 13.741 -37.919 -21.324 1.00 30.97 180 PRO A O 1
ATOM 1407 N N . TYR A 1 181 ? 15.847 -38.734 -21.498 1.00 28.75 181 TYR A N 1
ATOM 1408 C CA . TYR A 1 181 ? 16.137 -38.836 -22.923 1.00 28.75 181 TYR A CA 1
ATOM 1409 C C . TYR A 1 181 ? 14.936 -39.015 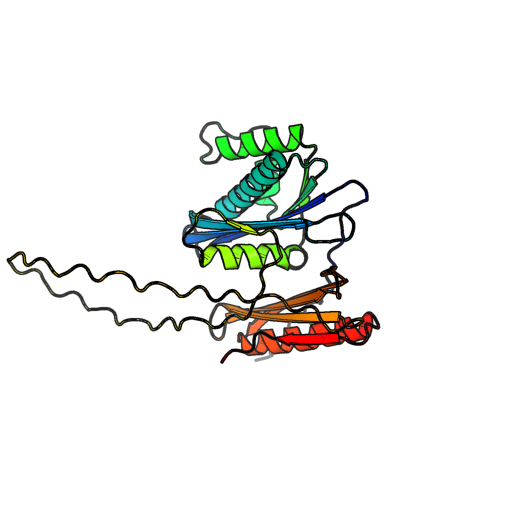-23.883 1.00 28.75 181 TYR A C 1
ATOM 1411 O O . TYR A 1 181 ? 14.021 -39.797 -23.634 1.00 28.75 181 TYR A O 1
ATOM 1419 N N . TYR A 1 182 ? 14.999 -38.322 -25.025 1.00 31.20 182 TYR A N 1
ATOM 1420 C CA . TYR A 1 182 ? 14.017 -38.347 -26.115 1.00 31.20 182 TYR A CA 1
ATOM 1421 C C . TYR A 1 182 ? 13.819 -39.740 -26.740 1.00 31.20 182 TYR A C 1
ATOM 1423 O O . TYR A 1 182 ? 14.786 -40.409 -27.099 1.00 31.20 182 TYR A O 1
ATOM 1431 N N . GLY A 1 183 ? 12.554 -40.101 -26.994 1.00 27.52 183 GLY A N 1
ATOM 1432 C CA . GLY A 1 183 ? 12.157 -41.224 -27.847 1.00 27.52 183 GLY A CA 1
ATOM 1433 C C . GLY A 1 183 ? 10.653 -41.237 -28.179 1.00 27.52 183 GLY A C 1
ATOM 1434 O O . GLY A 1 183 ? 9.832 -41.508 -27.317 1.00 27.52 183 GLY A O 1
ATOM 1435 N N . GLY A 1 184 ? 10.326 -40.910 -29.435 1.00 29.12 184 GLY A N 1
ATOM 1436 C CA . GLY A 1 184 ? 9.182 -41.335 -30.269 1.00 29.12 184 GLY A CA 1
ATOM 1437 C C . GLY A 1 184 ? 7.765 -41.667 -29.730 1.00 29.12 184 GLY A C 1
ATOM 1438 O O . GLY A 1 184 ? 7.546 -42.697 -29.112 1.00 29.12 184 GLY A O 1
ATOM 1439 N N . VAL A 1 185 ? 6.794 -40.912 -30.275 1.00 30.86 185 VAL A N 1
ATOM 1440 C CA . VAL A 1 185 ? 5.469 -41.313 -30.837 1.00 30.86 185 VAL A CA 1
ATOM 1441 C C . VAL A 1 185 ? 4.239 -41.607 -29.933 1.00 30.86 185 VAL A C 1
ATOM 1443 O O . VAL A 1 185 ? 4.162 -42.563 -29.172 1.00 30.86 185 VAL A O 1
ATOM 1446 N N . SER A 1 186 ? 3.176 -40.853 -30.263 1.00 29.81 186 SER A N 1
ATOM 1447 C CA . SER A 1 186 ? 1.728 -41.168 -30.315 1.00 29.81 186 SER A CA 1
ATOM 1448 C C . SER A 1 186 ? 0.812 -40.372 -29.370 1.00 29.81 186 SER A C 1
ATOM 1450 O O . SER A 1 186 ? 0.910 -40.407 -28.146 1.00 29.81 186 SER A O 1
ATOM 1452 N N . HIS A 1 187 ? -0.115 -39.633 -29.986 1.00 37.34 187 HIS A N 1
ATOM 1453 C CA . HIS A 1 187 ? -1.157 -38.855 -29.330 1.00 37.34 187 HIS A CA 1
ATOM 1454 C C . HIS A 1 187 ? -2.251 -39.760 -28.745 1.00 37.34 187 HIS A C 1
ATOM 1456 O O . HIS A 1 187 ? -3.005 -40.387 -29.487 1.00 37.34 187 HIS A O 1
ATOM 1462 N N . ARG A 1 188 ? -2.435 -39.719 -27.420 1.00 32.81 188 ARG A N 1
ATOM 1463 C CA . ARG A 1 188 ? -3.730 -39.989 -26.773 1.00 32.81 188 ARG A CA 1
ATOM 1464 C C . ARG A 1 188 ? -4.150 -38.767 -25.963 1.00 32.81 188 ARG A C 1
ATOM 1466 O O . ARG A 1 188 ? -3.396 -38.285 -25.124 1.00 32.81 188 ARG A O 1
ATOM 1473 N N . ARG A 1 189 ? -5.355 -38.253 -26.231 1.00 32.41 189 ARG A N 1
ATOM 1474 C CA . ARG A 1 189 ? -5.996 -37.211 -25.414 1.00 32.41 189 ARG A CA 1
ATOM 1475 C C . ARG A 1 189 ? -6.363 -37.806 -24.054 1.00 32.41 189 ARG A C 1
ATOM 1477 O O . ARG A 1 189 ? -7.171 -38.728 -23.999 1.00 32.41 189 ARG A O 1
ATOM 1484 N N . MET A 1 190 ? -5.793 -37.255 -22.985 1.00 30.62 190 MET A N 1
ATOM 1485 C CA . MET A 1 190 ? -6.259 -37.478 -21.614 1.00 30.62 190 MET A CA 1
ATOM 1486 C C . MET A 1 190 ? -7.602 -36.751 -21.387 1.00 30.62 190 MET A C 1
ATOM 1488 O O . MET A 1 190 ? -7.819 -35.690 -21.988 1.00 30.62 190 MET A O 1
ATOM 1492 N N . PRO A 1 191 ? -8.506 -37.276 -20.539 1.00 31.62 191 PRO A N 1
ATOM 1493 C CA . PRO A 1 191 ? -9.737 -36.582 -20.179 1.00 31.62 191 PRO A CA 1
ATOM 1494 C C . PRO A 1 191 ? -9.418 -35.311 -19.379 1.00 31.62 191 PRO A C 1
ATOM 1496 O O . PRO A 1 191 ? -8.526 -35.304 -18.534 1.00 31.62 191 PRO A O 1
ATOM 1499 N N . LYS A 1 192 ? -10.150 -34.224 -19.643 1.00 34.28 192 LYS A N 1
ATOM 1500 C CA . LYS A 1 192 ? -10.060 -32.985 -18.861 1.00 34.28 192 LYS A CA 1
ATOM 1501 C C . LYS A 1 192 ? -10.650 -33.228 -17.469 1.00 34.28 192 LYS A C 1
ATOM 1503 O O . LYS A 1 192 ? -11.870 -33.248 -17.328 1.00 34.28 192 LYS A O 1
ATOM 1508 N N . GLU A 1 193 ? -9.806 -33.385 -16.455 1.00 36.94 193 GLU A N 1
ATOM 1509 C CA . GLU A 1 193 ? -10.236 -33.251 -15.062 1.00 36.94 193 GLU A CA 1
ATOM 1510 C C . GLU A 1 193 ? -10.709 -31.810 -14.824 1.00 36.94 193 GLU A C 1
ATOM 1512 O O . GLU A 1 193 ? -10.002 -30.842 -15.116 1.00 36.94 193 GLU A O 1
ATOM 1517 N N . GLN A 1 194 ? -11.945 -31.662 -14.346 1.00 32.72 194 GLN A N 1
ATOM 1518 C CA . GLN A 1 194 ? -12.464 -30.373 -13.900 1.00 32.72 194 GLN A CA 1
ATOM 1519 C C . GLN A 1 194 ? -11.705 -29.946 -12.634 1.00 32.72 194 GLN A C 1
ATOM 1521 O O . GLN A 1 194 ? -11.531 -30.768 -11.732 1.00 32.72 194 GLN A O 1
ATOM 1526 N N . PRO A 1 195 ? -11.259 -28.682 -12.527 1.00 30.78 195 PRO A N 1
ATOM 1527 C CA . PRO A 1 195 ? -10.600 -28.216 -11.316 1.00 30.78 195 PRO A CA 1
ATOM 1528 C C . PRO A 1 195 ? -11.578 -28.306 -10.133 1.00 30.78 195 PRO A C 1
ATOM 1530 O O . PRO A 1 195 ? -12.751 -27.953 -10.290 1.00 30.78 195 PRO A O 1
ATOM 1533 N N . PRO A 1 196 ? -11.131 -28.757 -8.946 1.00 32.94 196 PRO A N 1
ATOM 1534 C CA . PRO A 1 196 ? -12.004 -28.887 -7.790 1.00 32.94 196 PRO A CA 1
ATOM 1535 C C . PRO A 1 196 ? -12.594 -27.520 -7.436 1.00 32.94 196 PRO A C 1
ATOM 1537 O O . PRO A 1 196 ? -11.868 -26.551 -7.195 1.00 32.94 196 PRO A O 1
ATOM 1540 N N . THR A 1 197 ? -13.923 -27.442 -7.392 1.00 32.72 197 THR A N 1
ATOM 1541 C CA . THR A 1 197 ? -14.653 -26.274 -6.898 1.00 32.72 197 THR A CA 1
ATOM 1542 C C . THR A 1 197 ? -14.238 -26.016 -5.452 1.00 32.72 197 THR A C 1
ATOM 1544 O O . THR A 1 197 ? -14.643 -26.737 -4.537 1.00 32.72 197 THR A O 1
ATOM 1547 N N . ARG A 1 198 ? -13.400 -24.995 -5.237 1.00 37.19 198 ARG A N 1
ATOM 1548 C CA . ARG A 1 198 ? -13.043 -24.519 -3.897 1.00 37.19 198 ARG A CA 1
ATOM 1549 C C . ARG A 1 198 ? -14.318 -24.046 -3.199 1.00 37.19 198 ARG A C 1
ATOM 1551 O O . ARG A 1 198 ? -14.895 -23.035 -3.587 1.00 37.19 198 ARG A O 1
ATOM 1558 N N . LYS A 1 199 ? -14.741 -24.764 -2.154 1.00 29.27 199 LYS A N 1
ATOM 1559 C CA . LYS A 1 199 ? -15.726 -24.257 -1.192 1.00 29.27 199 LYS A CA 1
ATOM 1560 C C . LYS A 1 199 ? -15.143 -23.002 -0.540 1.00 29.27 199 LYS A C 1
ATOM 1562 O O . LYS A 1 199 ? -14.144 -23.080 0.171 1.00 29.27 199 LYS A O 1
ATOM 1567 N N . VAL A 1 200 ? -15.747 -21.852 -0.815 1.00 31.52 200 VAL A N 1
ATOM 1568 C CA . VAL A 1 200 ? -15.443 -20.591 -0.134 1.00 31.52 200 VAL A CA 1
ATOM 1569 C C . VAL A 1 200 ? -16.194 -20.604 1.194 1.00 31.52 200 VAL A C 1
ATOM 1571 O O . VAL A 1 200 ? -17.408 -20.425 1.225 1.00 31.52 200 VAL A O 1
ATOM 1574 N N . THR A 1 201 ? -15.487 -20.851 2.294 1.00 28.42 201 THR A N 1
ATOM 1575 C CA . THR A 1 201 ? -16.031 -20.640 3.641 1.00 28.42 201 THR A CA 1
ATOM 1576 C C . THR A 1 201 ? -15.904 -19.155 3.969 1.00 28.42 201 THR A C 1
ATOM 1578 O O . THR A 1 201 ? -14.794 -18.652 4.134 1.00 28.42 201 THR A O 1
ATOM 1581 N N . LEU A 1 202 ? -17.027 -18.438 4.050 1.00 24.12 202 LEU A N 1
ATOM 1582 C CA . LEU A 1 202 ? -17.046 -17.081 4.596 1.00 24.12 202 LEU A CA 1
ATOM 1583 C C . LEU A 1 202 ? -16.757 -17.156 6.101 1.00 24.12 202 LEU A C 1
ATOM 1585 O O . LEU A 1 202 ? -17.572 -17.673 6.861 1.00 24.12 202 LEU A O 1
ATOM 1589 N N . VAL A 1 203 ? -15.607 -16.638 6.538 1.00 31.31 203 VAL A N 1
ATOM 1590 C CA . VAL A 1 203 ? -15.297 -16.473 7.964 1.00 31.31 203 VAL A CA 1
ATOM 1591 C C . VAL A 1 203 ? -15.505 -15.010 8.334 1.00 31.31 203 VAL A C 1
ATOM 1593 O O . VAL A 1 203 ? -14.761 -14.133 7.904 1.00 31.31 203 VAL A O 1
ATOM 1596 N N . GLN A 1 204 ? -16.549 -14.749 9.115 1.00 34.41 204 GLN A N 1
ATOM 1597 C CA . GLN A 1 204 ? -16.911 -13.421 9.599 1.00 34.41 204 GLN A CA 1
ATOM 1598 C C . GLN A 1 204 ? -16.082 -13.049 10.841 1.00 34.41 204 GLN A C 1
ATOM 1600 O O . GLN A 1 204 ? -15.832 -13.877 11.718 1.00 34.41 204 GLN A O 1
ATOM 1605 N N . TRP A 1 205 ? -15.643 -11.790 10.935 1.00 42.44 205 TRP A N 1
ATOM 1606 C CA . TRP A 1 205 ? -15.001 -11.259 12.132 1.00 42.44 205 TRP A CA 1
ATOM 1607 C C . TRP A 1 205 ? -16.084 -11.092 13.169 1.00 42.44 205 TRP A C 1
ATOM 1609 O O . TRP A 1 205 ? -17.062 -10.375 12.946 1.00 42.44 205 TRP A O 1
ATOM 1619 N N . HIS A 1 206 ? -15.880 -11.749 14.296 1.00 47.69 206 HIS A N 1
ATOM 1620 C CA . HIS A 1 206 ? -16.745 -11.595 15.441 1.00 47.69 206 HIS A CA 1
ATOM 1621 C C . HIS A 1 206 ? -16.174 -10.466 16.301 1.00 47.69 206 HIS A C 1
ATOM 1623 O O . HIS A 1 206 ? -14.996 -10.555 16.692 1.00 47.69 206 HIS A O 1
ATOM 1629 N N . PRO A 1 207 ? -16.956 -9.399 16.556 1.00 54.25 207 PRO A N 1
ATOM 1630 C CA . PRO A 1 207 ? -16.551 -8.383 17.507 1.00 54.25 207 PRO A CA 1
ATOM 1631 C C . PRO A 1 207 ? -16.237 -9.016 18.858 1.00 54.25 207 PRO A C 1
ATOM 1633 O O . PRO A 1 207 ? -16.858 -10.017 19.228 1.00 54.25 207 PRO A O 1
ATOM 1636 N N . PRO A 1 208 ? -15.254 -8.472 19.593 1.00 62.94 208 PRO A N 1
ATOM 1637 C CA . PRO A 1 208 ? -15.106 -8.831 20.991 1.00 62.94 208 PRO A CA 1
ATOM 1638 C C . PRO A 1 208 ? -16.402 -8.475 21.737 1.00 62.94 208 PRO A C 1
ATOM 1640 O O . PRO A 1 208 ? -17.124 -7.563 21.333 1.00 62.94 208 PRO A O 1
ATOM 1643 N N . SER A 1 209 ? -16.701 -9.195 22.820 1.00 73.56 209 SER A N 1
ATOM 1644 C CA . SER A 1 209 ? -17.859 -8.884 23.665 1.00 73.56 209 SER A CA 1
ATOM 1645 C C . SER A 1 209 ? -17.851 -7.405 24.080 1.00 73.56 209 SER A C 1
ATOM 1647 O O . SER A 1 209 ? -16.764 -6.855 24.279 1.00 73.56 209 SER A O 1
ATOM 1649 N N . PRO A 1 210 ? -19.015 -6.762 24.278 1.00 75.75 210 PRO A N 1
ATOM 1650 C CA . PRO A 1 210 ? -19.066 -5.338 24.576 1.00 75.75 210 PRO A CA 1
ATOM 1651 C C . PRO A 1 210 ? -18.126 -4.903 25.707 1.00 75.75 210 PRO A C 1
ATOM 1653 O O . PRO A 1 210 ? -18.096 -5.494 26.798 1.00 75.75 210 PRO A O 1
ATOM 1656 N N . GLY A 1 211 ? -17.315 -3.880 25.428 1.00 76.44 211 GLY A N 1
ATOM 1657 C CA . GLY A 1 211 ? -16.275 -3.384 26.336 1.00 76.44 211 GLY A CA 1
ATOM 1658 C C . GLY A 1 211 ? -14.995 -4.231 26.425 1.00 76.44 211 GLY A C 1
ATOM 1659 O O . GLY A 1 211 ? -14.212 -4.022 27.354 1.00 76.44 211 GLY A O 1
ATOM 1660 N N . PHE A 1 212 ? -14.774 -5.179 25.509 1.00 77.31 212 PHE A N 1
ATOM 1661 C CA . PHE A 1 212 ? -13.483 -5.844 25.320 1.00 77.31 212 PHE A CA 1
ATOM 1662 C C . PHE A 1 212 ? -12.728 -5.278 24.111 1.00 77.31 212 PHE A C 1
ATOM 1664 O O . PHE A 1 212 ? -13.310 -4.947 23.080 1.00 77.31 212 PHE A O 1
ATOM 1671 N N . LEU A 1 213 ? -11.404 -5.224 24.226 1.00 81.19 213 LEU A N 1
ATOM 1672 C CA . LEU A 1 213 ? -10.497 -5.010 23.103 1.00 81.19 213 LEU A CA 1
ATOM 1673 C C . LEU A 1 213 ? -10.022 -6.357 22.565 1.00 81.19 213 LEU A C 1
ATOM 1675 O O . LEU A 1 213 ? -10.066 -7.372 23.258 1.00 81.19 213 LEU A O 1
ATOM 1679 N N . LYS A 1 214 ? -9.518 -6.369 21.339 1.00 80.25 214 LYS A N 1
ATOM 1680 C CA . LYS A 1 214 ? -9.012 -7.563 20.676 1.00 80.25 214 LYS A CA 1
ATOM 1681 C C . LYS A 1 214 ? -7.589 -7.328 20.195 1.00 80.25 214 LYS A C 1
ATOM 1683 O O . LYS A 1 214 ? -7.384 -6.556 19.263 1.00 80.25 214 LYS A O 1
ATOM 1688 N N . LEU A 1 215 ? -6.630 -7.988 20.838 1.00 80.50 215 LEU A N 1
ATOM 1689 C CA . LEU A 1 215 ? -5.252 -8.097 20.380 1.00 80.50 215 LEU A CA 1
ATOM 1690 C C . LEU A 1 215 ? -5.158 -9.249 19.377 1.00 80.50 215 LEU A C 1
ATOM 1692 O O . LEU A 1 215 ? -5.450 -10.390 19.722 1.00 80.50 215 LEU A O 1
ATOM 1696 N N . LYS A 1 216 ? -4.713 -8.951 18.158 1.00 78.62 216 LYS A N 1
ATOM 1697 C CA . LYS A 1 216 ? -4.228 -9.946 17.201 1.00 78.62 216 LYS A CA 1
ATOM 1698 C C . LYS A 1 216 ? -2.726 -9.809 17.053 1.00 78.62 216 LYS A C 1
ATOM 1700 O O . LYS A 1 216 ? -2.242 -8.689 16.922 1.00 78.62 216 LYS A O 1
ATOM 1705 N N . THR A 1 217 ? -2.010 -10.922 17.055 1.00 72.56 217 THR A N 1
ATOM 1706 C CA . THR A 1 217 ? -0.558 -10.939 16.868 1.00 72.56 217 THR A CA 1
ATOM 1707 C C . THR A 1 217 ? -0.146 -12.049 15.923 1.00 72.56 217 THR A C 1
ATOM 1709 O O . THR A 1 217 ? -0.765 -13.114 15.910 1.00 72.56 217 THR A O 1
ATOM 1712 N N . ASP A 1 218 ? 0.891 -11.771 15.145 1.00 75.00 218 ASP A N 1
ATOM 1713 C CA . ASP A 1 218 ? 1.515 -12.703 14.227 1.00 75.00 218 ASP A CA 1
ATOM 1714 C C . ASP A 1 218 ? 3.040 -12.704 14.390 1.00 75.00 218 ASP A C 1
ATOM 1716 O O . ASP A 1 218 ? 3.668 -11.783 14.928 1.00 75.00 218 ASP A O 1
ATOM 1720 N N . GLY A 1 219 ? 3.638 -13.791 13.925 1.00 74.06 219 GLY A N 1
ATOM 1721 C CA . GLY A 1 219 ? 5.071 -13.958 13.805 1.00 74.06 219 GLY A CA 1
ATOM 1722 C C . GLY A 1 219 ? 5.381 -14.615 12.476 1.00 74.06 219 GLY A C 1
ATOM 1723 O O . GLY A 1 219 ? 4.676 -15.515 12.036 1.00 74.06 219 GLY A O 1
ATOM 1724 N N . SER A 1 220 ? 6.434 -14.163 11.807 1.00 73.38 220 SER A N 1
ATOM 1725 C CA . SER A 1 220 ? 6.876 -14.770 10.555 1.00 73.38 220 SER A CA 1
ATOM 1726 C C . SER A 1 220 ? 8.391 -14.870 10.501 1.00 73.38 220 SER A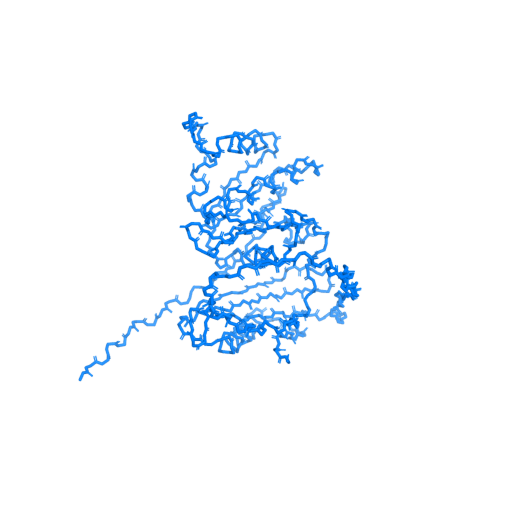 C 1
ATOM 1728 O O . SER A 1 220 ? 9.101 -14.044 11.076 1.00 73.38 220 SER A O 1
ATOM 1730 N N . ALA A 1 221 ? 8.875 -15.893 9.800 1.00 71.06 221 ALA A N 1
ATOM 1731 C CA . ALA A 1 221 ? 10.283 -16.096 9.497 1.00 71.06 221 ALA A CA 1
ATOM 1732 C C . ALA A 1 221 ? 10.446 -16.538 8.039 1.00 71.06 221 ALA A C 1
ATOM 1734 O O . ALA A 1 221 ? 9.644 -17.321 7.526 1.00 71.06 221 ALA A O 1
ATOM 1735 N N . PHE A 1 222 ? 11.479 -16.034 7.364 1.00 62.62 222 PHE A N 1
ATOM 1736 C CA . PHE A 1 222 ? 11.832 -16.454 6.010 1.00 62.62 222 PHE A CA 1
ATOM 1737 C C . PHE A 1 222 ? 12.844 -17.607 6.064 1.00 62.62 222 PHE A C 1
ATOM 1739 O O . PHE A 1 222 ? 14.049 -17.375 6.094 1.00 62.62 222 PHE A O 1
ATOM 1746 N N . GLY A 1 223 ? 12.346 -18.846 6.088 1.00 57.25 223 GLY A N 1
ATOM 1747 C CA . GLY A 1 223 ? 13.143 -20.054 6.344 1.00 57.25 223 GLY A CA 1
ATOM 1748 C C . GLY A 1 223 ? 13.058 -20.515 7.805 1.00 57.25 223 GLY A C 1
ATOM 1749 O O . GLY A 1 223 ? 12.485 -19.827 8.646 1.00 57.25 223 GLY A O 1
ATOM 1750 N N . GLN A 1 224 ? 13.597 -21.701 8.106 1.00 68.75 224 GLN A N 1
ATOM 1751 C CA . GLN A 1 224 ? 13.570 -22.295 9.451 1.00 68.75 224 GLN A CA 1
ATOM 1752 C C . GLN A 1 224 ? 14.965 -22.843 9.817 1.00 68.75 224 GLN A C 1
ATOM 1754 O O . GLN A 1 224 ? 15.261 -23.991 9.482 1.00 68.75 224 GLN A O 1
ATOM 1759 N N . PRO A 1 225 ? 15.837 -22.054 10.484 1.00 74.75 225 PRO A N 1
ATOM 1760 C CA . PRO A 1 225 ? 15.665 -20.653 10.896 1.00 74.75 225 PRO A CA 1
ATOM 1761 C C . PRO A 1 225 ? 15.977 -19.648 9.771 1.00 74.75 225 PRO A C 1
ATOM 1763 O O . PRO A 1 225 ? 16.692 -19.958 8.820 1.00 74.75 225 PRO A O 1
ATOM 1766 N N . GLY A 1 226 ? 15.484 -18.415 9.905 1.00 69.31 226 GLY A N 1
ATOM 1767 C CA . GLY A 1 226 ? 15.765 -17.330 8.963 1.00 69.31 226 GLY A CA 1
ATOM 1768 C C . GLY A 1 226 ? 15.365 -15.949 9.494 1.00 69.31 226 GLY A C 1
ATOM 1769 O O . GLY A 1 226 ? 14.961 -15.840 10.650 1.00 69.31 226 GLY A O 1
ATOM 1770 N N . PRO A 1 227 ? 15.504 -14.868 8.702 1.00 61.84 227 PRO A N 1
ATOM 1771 C CA . PRO A 1 227 ? 15.090 -13.527 9.114 1.00 61.84 227 PRO A CA 1
ATOM 1772 C C . PRO A 1 227 ? 13.633 -13.509 9.579 1.00 61.84 227 PRO A C 1
ATOM 1774 O O . PRO A 1 227 ? 12.744 -13.910 8.829 1.00 61.84 227 PRO A O 1
ATOM 1777 N N . ALA A 1 228 ? 13.405 -13.048 10.806 1.00 66.88 228 ALA A N 1
ATOM 1778 C CA . ALA A 1 228 ? 12.140 -13.178 11.507 1.00 66.88 228 ALA A CA 1
ATOM 1779 C C . ALA A 1 228 ? 11.676 -11.862 12.143 1.00 66.88 228 ALA A C 1
ATOM 1781 O O . ALA A 1 228 ? 12.467 -11.032 12.611 1.00 66.88 228 ALA A O 1
ATOM 1782 N N . SER A 1 229 ? 10.360 -11.679 12.167 1.00 65.50 229 SER A N 1
ATOM 1783 C CA . SER A 1 229 ? 9.693 -10.490 12.690 1.00 65.50 229 SER A CA 1
ATOM 1784 C C . SER A 1 229 ? 8.310 -10.823 13.221 1.00 65.50 229 SER A C 1
ATOM 1786 O O . SER A 1 229 ? 7.651 -11.726 12.711 1.00 65.50 229 SER A O 1
ATOM 1788 N N . TYR A 1 230 ? 7.856 -10.043 14.190 1.00 73.88 230 TYR A N 1
ATOM 1789 C CA . TYR A 1 230 ? 6.517 -10.129 14.751 1.00 73.88 230 TYR A CA 1
ATOM 1790 C C . TYR A 1 230 ? 5.741 -8.839 14.546 1.00 73.88 230 TYR A C 1
ATOM 1792 O O . TYR A 1 230 ? 6.330 -7.763 14.399 1.00 73.88 230 TYR A O 1
ATOM 1800 N N . GLY A 1 231 ? 4.423 -8.956 14.604 1.00 64.69 231 GLY A N 1
ATOM 1801 C CA . GLY A 1 231 ? 3.489 -7.854 14.539 1.00 64.69 231 GLY A CA 1
ATOM 1802 C C . GLY A 1 231 ? 2.278 -8.094 15.425 1.00 64.69 231 GLY A C 1
ATOM 1803 O O . GLY A 1 231 ? 2.007 -9.196 15.911 1.00 64.69 231 GLY A O 1
ATOM 1804 N N . GLY A 1 232 ? 1.542 -7.026 15.682 1.00 72.19 232 GLY A N 1
ATOM 1805 C CA . GLY A 1 232 ? 0.234 -7.135 16.288 1.00 72.19 232 GLY A CA 1
ATOM 1806 C C . GLY A 1 232 ? -0.524 -5.824 16.315 1.00 72.19 232 GLY A C 1
ATOM 1807 O O . GLY A 1 232 ? 0.036 -4.732 16.210 1.00 72.19 232 GLY A O 1
ATOM 1808 N N . LEU A 1 233 ? -1.837 -5.945 16.440 1.00 76.31 233 LEU A N 1
ATOM 1809 C CA . LEU A 1 233 ? -2.773 -4.835 16.483 1.00 76.31 233 LEU A CA 1
ATOM 1810 C C . LEU A 1 233 ? -3.833 -5.071 17.550 1.00 76.31 233 LEU A C 1
ATOM 1812 O O . LEU A 1 233 ? -4.322 -6.186 17.721 1.00 76.31 233 LEU A O 1
ATOM 1816 N N . ILE A 1 234 ? -4.221 -4.003 18.233 1.00 77.25 234 ILE A N 1
ATOM 1817 C CA . ILE A 1 234 ? -5.316 -3.974 19.192 1.00 77.25 234 ILE A CA 1
ATOM 1818 C C . ILE A 1 234 ? -6.447 -3.151 18.589 1.00 77.25 234 ILE A C 1
ATOM 1820 O O . ILE A 1 234 ? -6.258 -1.989 18.219 1.00 77.25 234 ILE A O 1
ATOM 1824 N N . ARG A 1 235 ? -7.629 -3.760 18.496 1.00 78.12 235 ARG A N 1
ATOM 1825 C CA . ARG A 1 235 ? -8.860 -3.108 18.038 1.00 78.12 235 ARG A CA 1
ATOM 1826 C C . ARG A 1 235 ? -9.932 -3.121 19.107 1.00 78.12 235 ARG A C 1
ATOM 1828 O O . ARG A 1 235 ? -9.973 -4.041 19.918 1.00 78.12 235 ARG A O 1
ATOM 1835 N N . GLY A 1 236 ? -10.798 -2.120 19.085 1.00 73.81 236 GLY A N 1
ATOM 1836 C CA . GLY A 1 236 ? -11.993 -2.116 19.916 1.00 73.81 236 GLY A CA 1
ATOM 1837 C C . GLY A 1 236 ? -13.214 -2.722 19.227 1.00 73.81 236 GLY A C 1
ATOM 1838 O O . GLY A 1 236 ? -13.136 -3.310 18.142 1.00 73.81 236 GLY A O 1
ATOM 1839 N N . GLU A 1 237 ? -14.347 -2.616 19.912 1.00 72.25 237 GLU A N 1
ATOM 1840 C CA . GLU A 1 237 ? -15.622 -3.253 19.569 1.00 72.25 237 GLU A CA 1
ATOM 1841 C C . GLU A 1 237 ? -16.178 -2.790 18.215 1.00 72.25 237 GLU A C 1
ATOM 1843 O O . GLU A 1 237 ? -16.759 -3.580 17.471 1.00 72.25 237 GLU A O 1
ATOM 1848 N N . LYS A 1 238 ? -15.935 -1.530 17.846 1.00 69.12 238 LYS A N 1
ATOM 1849 C CA . LYS A 1 238 ? -16.382 -0.919 16.588 1.00 69.12 238 LYS A CA 1
ATOM 1850 C C . LYS A 1 238 ? -15.324 -1.011 15.489 1.00 69.12 238 LYS A C 1
ATOM 1852 O O . LYS A 1 238 ? -15.416 -0.301 14.490 1.00 69.12 238 LYS A O 1
ATOM 1857 N N . ARG A 1 239 ? -14.334 -1.902 15.648 1.00 63.50 239 ARG A N 1
ATOM 1858 C CA . ARG A 1 239 ? -13.176 -2.074 14.750 1.00 63.50 239 ARG A CA 1
ATOM 1859 C C . ARG A 1 239 ? -12.253 -0.854 14.707 1.00 63.50 239 ARG A C 1
ATOM 1861 O O . ARG A 1 239 ? -11.420 -0.752 13.806 1.00 63.50 239 ARG A O 1
ATOM 1868 N N . GLU A 1 240 ? -12.368 0.039 15.684 1.00 65.25 240 GLU A N 1
ATOM 1869 C CA . GLU A 1 240 ? -11.464 1.163 15.854 1.00 65.25 240 GLU A CA 1
ATOM 1870 C C . GLU A 1 240 ? -10.049 0.660 16.144 1.00 65.25 240 GLU A C 1
ATOM 1872 O O . GLU A 1 240 ? -9.845 -0.309 16.881 1.00 65.25 240 GLU A O 1
ATOM 1877 N N . TRP A 1 241 ? -9.060 1.308 15.536 1.00 64.38 241 TRP A N 1
ATOM 1878 C CA . TRP A 1 241 ? -7.660 1.043 15.828 1.00 64.38 241 TRP A CA 1
ATOM 1879 C C . TRP A 1 241 ? -7.295 1.674 17.172 1.00 64.38 241 TRP A C 1
ATOM 1881 O O . TRP A 1 241 ? -7.373 2.891 17.320 1.00 64.38 241 TRP A O 1
ATOM 1891 N N . ILE A 1 242 ? -6.867 0.860 18.139 1.00 73.25 242 ILE A N 1
ATOM 1892 C CA . ILE A 1 242 ? -6.387 1.357 19.435 1.00 73.25 242 ILE A CA 1
ATOM 1893 C C . ILE A 1 242 ? -4.879 1.595 19.362 1.00 73.25 242 ILE A C 1
ATOM 1895 O O . ILE A 1 242 ? -4.394 2.698 19.603 1.00 73.25 242 ILE A O 1
ATOM 1899 N N . CYS A 1 243 ? -4.122 0.555 19.014 1.00 63.19 243 CYS A N 1
ATOM 1900 C CA . CYS A 1 243 ? -2.675 0.620 18.829 1.00 63.19 243 CYS A CA 1
ATOM 1901 C C . CYS A 1 243 ? -2.167 -0.619 18.082 1.00 63.19 243 CYS A C 1
ATOM 1903 O O . CYS A 1 243 ? -2.882 -1.605 17.934 1.00 63.19 243 CYS A O 1
ATOM 1905 N N . GLY A 1 244 ? -0.916 -0.582 17.633 1.00 61.41 244 GLY A N 1
ATOM 1906 C CA . GLY A 1 244 ? -0.231 -1.743 17.077 1.00 61.41 244 GLY A CA 1
ATOM 1907 C C . GLY A 1 244 ? 1.260 -1.671 17.350 1.00 61.41 244 GLY A C 1
ATOM 1908 O O . GLY A 1 244 ? 1.760 -0.654 17.831 1.00 61.41 244 GLY A O 1
ATOM 1909 N N . TYR A 1 245 ? 1.943 -2.772 17.084 1.00 61.66 245 TYR A N 1
ATOM 1910 C CA . TYR A 1 245 ? 3.368 -2.939 17.311 1.00 61.66 245 TYR A CA 1
ATOM 1911 C C . TYR A 1 245 ? 3.938 -3.902 16.277 1.00 61.66 245 TYR A C 1
ATOM 1913 O O . TYR A 1 245 ? 3.232 -4.751 15.740 1.00 61.66 245 TYR A O 1
ATOM 1921 N N . ALA A 1 246 ? 5.233 -3.777 16.027 1.00 62.00 246 ALA A N 1
ATOM 1922 C CA . ALA A 1 246 ? 5.993 -4.730 15.245 1.00 62.00 246 ALA A CA 1
ATOM 1923 C C . ALA A 1 246 ? 7.453 -4.703 15.695 1.00 62.00 246 ALA A C 1
ATOM 1925 O O . ALA A 1 246 ? 7.908 -3.733 16.307 1.00 62.00 246 ALA A O 1
ATOM 1926 N N . GLY A 1 247 ? 8.191 -5.764 15.397 1.00 51.12 247 GLY A N 1
ATOM 1927 C CA . GLY A 1 247 ? 9.618 -5.807 15.668 1.00 51.12 247 GLY A CA 1
ATOM 1928 C C . GLY A 1 247 ? 10.330 -6.912 14.908 1.00 51.12 247 GLY A C 1
ATOM 1929 O O . GLY A 1 247 ? 9.796 -7.996 14.689 1.00 51.12 247 GLY A O 1
ATOM 1930 N N . ASN A 1 248 ? 11.568 -6.631 14.514 1.00 61.78 248 ASN A N 1
ATOM 1931 C CA . ASN A 1 248 ? 12.484 -7.612 13.948 1.00 61.78 248 ASN A CA 1
ATOM 1932 C C . ASN A 1 248 ? 13.262 -8.292 15.083 1.00 61.78 248 ASN A C 1
ATOM 1934 O O . ASN A 1 248 ? 13.790 -7.606 15.961 1.00 61.78 248 ASN A O 1
ATOM 1938 N N . ILE A 1 249 ? 13.343 -9.622 15.061 1.00 68.81 249 ILE A N 1
ATOM 1939 C CA . ILE A 1 249 ? 14.068 -10.398 16.080 1.00 68.81 249 ILE A CA 1
ATOM 1940 C C . ILE A 1 249 ? 15.395 -10.964 15.576 1.00 68.81 249 ILE A C 1
ATOM 1942 O O . ILE A 1 249 ? 16.162 -11.491 16.365 1.00 68.81 249 ILE A O 1
ATOM 1946 N N . GLY A 1 250 ? 15.729 -10.797 14.297 1.00 69.06 250 GLY A N 1
ATOM 1947 C CA . GLY A 1 250 ? 16.934 -11.355 13.689 1.00 69.06 250 GLY A CA 1
ATOM 1948 C C . GLY A 1 250 ? 16.671 -12.723 13.069 1.00 69.06 250 GLY A C 1
ATOM 1949 O O . GLY A 1 250 ? 15.631 -12.918 12.452 1.00 69.06 250 GLY A O 1
ATOM 1950 N N . ILE A 1 251 ? 17.625 -13.648 13.181 1.00 72.38 251 ILE A N 1
ATOM 1951 C CA . ILE A 1 251 ? 17.512 -14.991 12.597 1.00 72.38 251 ILE A CA 1
ATOM 1952 C C . ILE A 1 251 ? 16.876 -15.931 13.619 1.00 72.38 251 ILE A C 1
ATOM 1954 O O . ILE A 1 251 ? 17.538 -16.359 14.560 1.00 72.38 251 ILE A O 1
ATOM 1958 N N . HIS A 1 252 ? 15.598 -16.245 13.435 1.00 76.88 252 HIS A N 1
ATOM 1959 C CA . HIS A 1 252 ? 14.830 -17.106 14.331 1.00 76.88 252 HIS A CA 1
ATOM 1960 C C . HIS A 1 252 ? 13.787 -17.925 13.556 1.00 76.88 252 HIS A C 1
ATOM 1962 O O . HIS A 1 252 ? 13.713 -17.866 12.329 1.00 76.88 252 HIS A O 1
ATOM 1968 N N . THR A 1 253 ? 13.001 -18.729 14.270 1.00 79.00 253 THR A N 1
ATOM 1969 C CA . THR A 1 253 ? 11.865 -19.470 13.711 1.00 79.00 253 THR A CA 1
ATOM 1970 C C . THR A 1 253 ? 10.589 -18.629 13.740 1.00 79.00 253 THR A C 1
ATOM 1972 O O . THR A 1 253 ? 10.492 -17.648 14.487 1.00 79.00 253 THR A O 1
ATOM 1975 N N . SER A 1 254 ? 9.581 -19.040 12.965 1.00 76.31 254 SER A N 1
ATOM 1976 C CA . SER A 1 254 ? 8.233 -18.448 13.028 1.00 76.31 254 SER A CA 1
ATOM 1977 C C . SER A 1 254 ? 7.647 -18.534 14.439 1.00 76.31 254 SER A C 1
ATOM 1979 O O . SER A 1 254 ? 7.125 -17.543 14.935 1.00 76.31 254 SER A O 1
ATOM 1981 N N . LEU A 1 255 ? 7.845 -19.658 15.136 1.00 79.19 255 LEU A N 1
ATOM 1982 C CA . LEU A 1 255 ? 7.399 -19.834 16.519 1.00 79.19 255 LEU A CA 1
ATOM 1983 C C . LEU A 1 255 ? 8.023 -18.805 17.472 1.00 79.19 255 LEU A C 1
ATOM 1985 O O . LEU A 1 255 ? 7.333 -18.230 18.311 1.00 79.19 255 LEU A O 1
ATOM 1989 N N . THR A 1 256 ? 9.330 -18.539 17.351 1.00 75.88 256 THR A N 1
ATOM 1990 C CA . THR A 1 256 ? 9.966 -17.491 18.167 1.00 75.88 256 THR A CA 1
ATOM 1991 C C . THR A 1 256 ? 9.377 -16.122 17.846 1.00 75.88 256 THR A C 1
ATOM 1993 O O . THR A 1 256 ? 9.122 -15.341 18.761 1.00 75.88 256 THR A O 1
ATOM 1996 N N . ALA A 1 257 ? 9.119 -15.835 16.568 1.00 71.75 257 ALA A N 1
ATOM 1997 C CA . ALA A 1 257 ? 8.454 -14.602 16.177 1.00 71.75 257 ALA A CA 1
ATOM 1998 C C . ALA A 1 257 ? 7.053 -14.495 16.796 1.00 71.75 257 ALA A C 1
ATOM 2000 O O . ALA A 1 257 ? 6.744 -13.466 17.386 1.00 71.75 257 ALA A O 1
ATOM 2001 N N . GLU A 1 258 ? 6.241 -15.552 16.764 1.00 79.69 258 GLU A N 1
ATOM 2002 C CA . GLU A 1 258 ? 4.897 -15.540 17.353 1.00 79.69 258 GLU A CA 1
ATOM 2003 C C . GLU A 1 258 ? 4.936 -15.273 18.858 1.00 79.69 258 GLU A C 1
ATOM 2005 O O . GLU A 1 258 ? 4.234 -14.391 19.355 1.00 79.69 258 GLU A O 1
ATOM 2010 N N . ILE A 1 259 ? 5.813 -15.969 19.588 1.00 80.00 259 ILE A N 1
ATOM 2011 C CA . ILE A 1 259 ? 5.972 -15.782 21.037 1.00 80.00 259 ILE A CA 1
ATOM 2012 C C . ILE A 1 259 ? 6.429 -14.352 21.353 1.00 80.00 259 ILE A C 1
ATOM 2014 O O . ILE A 1 259 ? 5.900 -13.716 22.270 1.00 80.00 259 ILE A O 1
ATOM 2018 N N . CYS A 1 260 ? 7.383 -13.813 20.588 1.00 71.44 260 CYS A N 1
ATOM 2019 C CA . CYS A 1 260 ? 7.816 -12.426 20.742 1.00 71.44 260 CYS A CA 1
ATOM 2020 C C . CYS A 1 260 ? 6.680 -11.436 20.452 1.00 71.44 260 CYS A C 1
ATOM 2022 O O . CYS A 1 260 ? 6.541 -10.447 21.177 1.00 71.44 260 CYS A O 1
ATOM 2024 N N . GLY A 1 261 ? 5.852 -11.724 19.447 1.00 73.00 261 GLY A N 1
ATOM 2025 C CA . GLY A 1 261 ? 4.646 -10.972 19.131 1.00 73.00 261 GLY A CA 1
ATOM 2026 C C . GLY A 1 261 ? 3.687 -10.920 20.313 1.00 73.00 261 GLY A C 1
ATOM 2027 O O . GLY A 1 261 ? 3.346 -9.832 20.777 1.00 73.00 261 GLY A O 1
ATOM 2028 N N . ILE A 1 262 ? 3.331 -12.074 20.879 1.00 79.19 262 ILE A N 1
ATOM 2029 C CA . ILE A 1 262 ? 2.451 -12.167 22.053 1.00 79.19 262 ILE A CA 1
ATOM 2030 C C . ILE A 1 262 ? 3.020 -11.364 23.221 1.00 79.19 262 ILE A C 1
ATOM 2032 O O . ILE A 1 262 ? 2.333 -10.506 23.781 1.00 79.19 262 ILE A O 1
ATOM 2036 N N . TYR A 1 263 ? 4.286 -11.605 23.571 1.00 78.62 263 TYR A N 1
ATOM 2037 C CA . TYR A 1 263 ? 4.939 -10.939 24.695 1.00 78.62 263 TYR A CA 1
ATOM 2038 C C . TYR A 1 263 ? 4.890 -9.414 24.556 1.00 78.62 263 TYR A C 1
ATOM 2040 O O . TYR A 1 263 ? 4.528 -8.704 25.496 1.00 78.62 263 TYR A O 1
ATOM 2048 N N . LYS A 1 264 ? 5.193 -8.895 23.363 1.00 77.75 264 LYS A N 1
ATOM 2049 C CA . LYS A 1 264 ? 5.191 -7.452 23.109 1.00 77.75 264 LYS A CA 1
ATOM 2050 C C . LYS A 1 264 ? 3.795 -6.851 23.109 1.00 77.75 264 LYS A C 1
ATOM 2052 O O . LYS A 1 264 ? 3.627 -5.761 23.655 1.00 77.75 264 LYS A O 1
ATOM 2057 N N . GLY A 1 265 ? 2.800 -7.570 22.598 1.00 74.75 265 GLY A N 1
ATOM 2058 C CA . GLY A 1 265 ? 1.403 -7.161 22.708 1.00 74.75 265 GLY A CA 1
ATOM 2059 C C . GLY A 1 265 ? 0.947 -7.049 24.157 1.00 74.75 265 GLY A C 1
ATOM 2060 O O . GLY A 1 265 ? 0.339 -6.049 24.533 1.00 74.75 265 GLY A O 1
ATOM 2061 N N . LEU A 1 266 ? 1.312 -8.016 25.002 1.00 76.38 266 LEU A N 1
ATOM 2062 C CA . LEU A 1 266 ? 1.010 -7.983 26.436 1.00 76.38 266 LEU A CA 1
ATOM 2063 C C . LEU A 1 266 ? 1.726 -6.832 27.162 1.00 76.38 266 LEU A C 1
ATOM 2065 O O . LEU A 1 266 ? 1.109 -6.155 27.987 1.00 76.38 266 LEU A O 1
ATOM 2069 N N . CYS A 1 267 ? 2.994 -6.556 26.835 1.00 72.50 267 CYS A N 1
ATOM 2070 C CA . CYS A 1 267 ? 3.698 -5.380 27.356 1.00 72.50 267 CYS A CA 1
ATOM 2071 C C . CYS A 1 267 ? 2.980 -4.078 26.978 1.00 72.50 267 CYS A C 1
ATOM 2073 O O . CYS A 1 267 ? 2.772 -3.232 27.845 1.00 72.50 267 CYS A O 1
ATOM 2075 N N . LEU A 1 268 ? 2.557 -3.942 25.717 1.00 69.88 268 LEU A N 1
ATOM 2076 C CA . LEU A 1 268 ? 1.857 -2.757 25.222 1.00 69.88 268 LEU A CA 1
ATOM 2077 C C . LEU A 1 268 ? 0.495 -2.561 25.904 1.00 69.88 268 LEU A C 1
ATOM 2079 O O . LEU A 1 268 ? 0.133 -1.435 26.244 1.00 69.88 268 LEU A O 1
ATOM 2083 N N . ILE A 1 269 ? -0.246 -3.652 26.137 1.00 79.81 269 ILE A N 1
ATOM 2084 C CA . ILE A 1 269 ? -1.503 -3.645 26.902 1.00 79.81 269 ILE A CA 1
ATOM 2085 C C . ILE A 1 269 ? -1.264 -3.076 28.301 1.00 79.81 269 ILE A C 1
ATOM 2087 O O . ILE A 1 269 ? -1.990 -2.180 28.732 1.00 79.81 269 ILE A O 1
ATOM 2091 N N . ARG A 1 270 ? -0.226 -3.565 28.991 1.00 81.88 270 ARG A N 1
ATOM 2092 C CA . ARG A 1 270 ? 0.130 -3.110 30.340 1.00 81.88 270 ARG A CA 1
ATOM 2093 C C . ARG A 1 270 ? 0.560 -1.644 30.351 1.00 81.88 270 ARG A C 1
ATOM 2095 O O . ARG A 1 270 ? 0.087 -0.890 31.193 1.00 81.88 270 ARG A O 1
ATOM 2102 N N . GLU A 1 271 ? 1.427 -1.246 29.425 1.00 76.12 271 GLU A N 1
ATOM 2103 C CA . GLU A 1 271 ? 1.954 0.119 29.317 1.00 76.12 271 GLU A CA 1
ATOM 2104 C C . GLU A 1 271 ? 0.841 1.143 29.078 1.00 76.12 271 GLU A C 1
ATOM 2106 O O . GLU A 1 271 ? 0.791 2.181 29.731 1.00 76.12 271 GLU A O 1
ATOM 2111 N N . LYS A 1 272 ? -0.102 0.826 28.186 1.00 73.69 272 LYS A N 1
ATOM 2112 C CA . LYS A 1 272 ? -1.240 1.698 27.873 1.00 73.69 272 LYS A CA 1
ATOM 2113 C C . LYS A 1 272 ? -2.418 1.542 28.842 1.00 73.69 272 LYS A C 1
ATOM 2115 O O . LYS A 1 272 ? -3.474 2.119 28.596 1.00 73.69 272 LYS A O 1
ATOM 2120 N N . ASN A 1 273 ? -2.253 0.772 29.924 1.00 86.00 273 ASN A N 1
ATOM 2121 C CA . ASN A 1 273 ? -3.297 0.462 30.907 1.00 86.00 273 ASN A CA 1
ATOM 2122 C C . ASN A 1 273 ? -4.610 -0.016 30.249 1.00 86.00 273 ASN A C 1
ATOM 2124 O O . ASN A 1 273 ? -5.713 0.297 30.703 1.00 86.00 273 ASN A O 1
ATOM 2128 N N . LEU A 1 274 ? -4.491 -0.763 29.147 1.00 81.19 274 LEU A N 1
ATOM 2129 C CA . LEU A 1 274 ? -5.631 -1.325 28.435 1.00 81.19 274 LEU A CA 1
ATOM 2130 C C . LEU A 1 274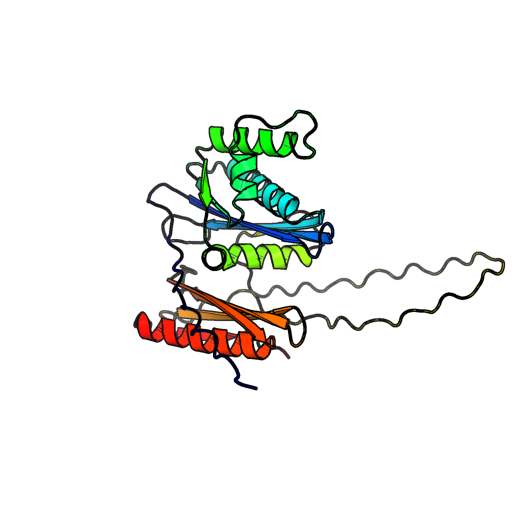 ? -6.171 -2.508 29.236 1.00 81.19 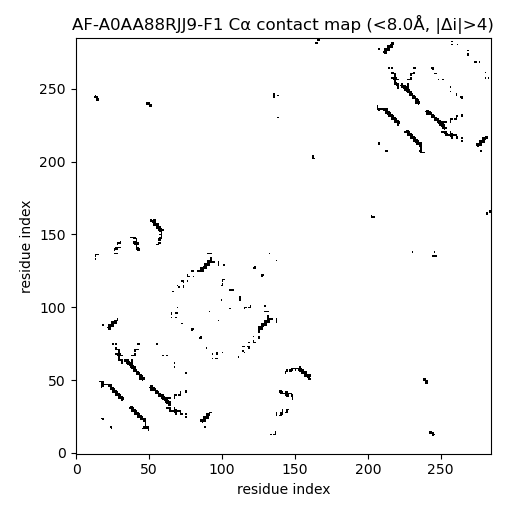274 LEU A C 1
ATOM 2132 O O . LEU A 1 274 ? -5.425 -3.388 29.667 1.00 81.19 274 LEU A O 1
ATOM 2136 N N . ARG A 1 275 ? -7.486 -2.537 29.443 1.00 84.31 275 ARG A N 1
ATOM 2137 C CA . ARG A 1 275 ? -8.164 -3.591 30.205 1.00 84.31 275 ARG A CA 1
ATOM 2138 C C . ARG A 1 275 ? -9.109 -4.366 29.304 1.00 84.31 275 ARG A C 1
ATOM 2140 O O . ARG A 1 275 ? -9.533 -3.862 28.270 1.00 84.31 275 ARG A O 1
ATOM 2147 N N . ARG A 1 276 ? -9.452 -5.586 29.736 1.00 84.50 276 ARG A N 1
ATOM 2148 C CA . ARG A 1 276 ? -10.400 -6.472 29.039 1.00 84.50 276 ARG A CA 1
ATOM 2149 C C . ARG A 1 276 ? -9.961 -6.729 27.592 1.00 84.50 276 ARG A C 1
ATOM 2151 O O . ARG A 1 276 ? -10.716 -6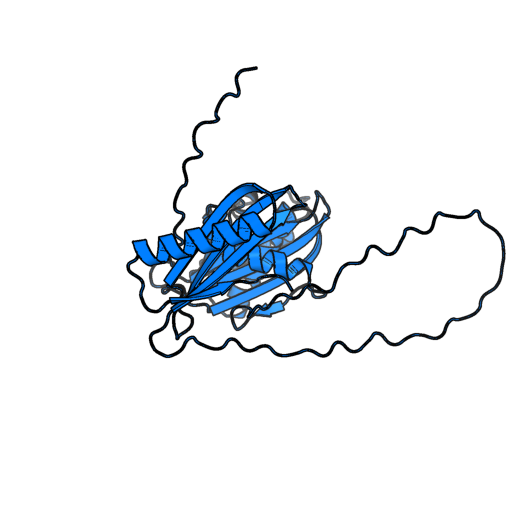.504 26.657 1.00 84.50 276 ARG A O 1
ATOM 2158 N N . VAL A 1 277 ? -8.717 -7.171 27.404 1.00 81.00 277 VAL A N 1
ATOM 2159 C CA . VAL A 1 277 ? -8.171 -7.467 26.072 1.00 81.00 277 VAL A CA 1
ATOM 2160 C C . VAL A 1 277 ? -8.199 -8.970 25.822 1.00 81.00 277 VAL A C 1
ATOM 2162 O O . VAL A 1 277 ? -7.588 -9.737 26.558 1.00 81.00 277 VAL A O 1
ATOM 2165 N N . MET A 1 278 ? -8.911 -9.386 24.782 1.00 82.31 278 MET A N 1
ATOM 2166 C CA . MET A 1 278 ? -8.896 -10.746 24.259 1.00 82.31 278 MET A CA 1
ATOM 2167 C C . MET A 1 278 ? -7.705 -10.900 23.314 1.00 82.31 278 MET A C 1
ATOM 2169 O O . MET A 1 278 ? -7.562 -10.111 22.382 1.00 82.31 278 MET A O 1
ATOM 2173 N N . VAL A 1 279 ? -6.859 -11.900 23.548 1.00 78.88 279 VAL A N 1
ATOM 2174 C CA . VAL A 1 279 ? -5.688 -12.186 22.709 1.00 78.88 279 VAL A CA 1
ATOM 2175 C C . VAL A 1 279 ? -6.027 -13.319 21.749 1.00 78.88 279 VAL A C 1
ATOM 2177 O O . VAL A 1 279 ? -6.479 -14.376 22.176 1.00 78.88 279 VAL A O 1
ATOM 2180 N N . GLU A 1 280 ? -5.813 -13.094 20.458 1.00 74.12 280 GLU A N 1
ATOM 2181 C CA . GLU A 1 280 ? -5.968 -14.093 19.404 1.00 74.12 280 GLU A CA 1
ATOM 2182 C C . GLU A 1 280 ? -4.651 -14.198 18.630 1.00 74.12 280 GLU A C 1
ATOM 2184 O O . GLU A 1 280 ? -4.109 -13.198 18.152 1.00 74.12 280 GLU A O 1
ATOM 2189 N N . THR A 1 281 ? -4.128 -15.416 18.528 1.00 65.44 281 THR A N 1
ATOM 2190 C CA . THR A 1 281 ? -2.884 -15.730 17.824 1.00 65.44 281 THR A CA 1
ATOM 2191 C C . THR A 1 281 ? -3.213 -16.649 16.661 1.00 65.44 281 THR A C 1
ATOM 2193 O O . THR A 1 281 ? -4.076 -17.523 16.772 1.00 65.44 281 THR A O 1
ATOM 2196 N N . SER A 1 282 ? -2.522 -16.485 15.542 1.00 54.22 282 SER A N 1
ATOM 2197 C CA . SER A 1 282 ? -2.540 -17.470 14.464 1.00 54.22 282 SER A CA 1
ATOM 2198 C C . SER A 1 282 ? -1.586 -18.613 14.816 1.00 54.22 282 SER A C 1
ATOM 2200 O O . SER A 1 282 ? -0.539 -18.729 14.203 1.00 54.22 282 SER A O 1
ATOM 2202 N N . ALA A 1 283 ? -1.902 -19.412 15.839 1.00 40.47 283 ALA A N 1
ATOM 2203 C CA . ALA A 1 283 ? -1.119 -20.616 16.108 1.00 40.47 283 ALA A CA 1
ATOM 2204 C C . ALA A 1 283 ? -1.464 -21.679 15.052 1.00 40.47 283 ALA A C 1
ATOM 2206 O O . ALA A 1 283 ? -2.635 -22.040 14.894 1.00 40.47 283 ALA A O 1
ATOM 2207 N N . GLU A 1 284 ? -0.445 -22.145 14.330 1.00 33.16 284 GLU A N 1
ATOM 2208 C CA . GLU A 1 284 ? -0.519 -23.272 13.398 1.00 33.16 284 GLU A CA 1
ATOM 2209 C C . GLU A 1 284 ? -1.188 -24.500 14.059 1.00 33.16 284 GLU A C 1
ATOM 2211 O O . GLU A 1 284 ? -0.878 -24.869 15.196 1.00 33.16 284 GLU A O 1
ATOM 2216 N N . LYS A 1 285 ? -2.109 -25.137 13.328 1.00 29.48 285 LYS A N 1
ATOM 2217 C CA . LYS A 1 285 ? -2.432 -26.564 13.454 1.00 29.48 285 LYS A CA 1
ATOM 2218 C C . LYS A 1 285 ? -1.982 -27.257 12.181 1.00 29.48 285 LYS A C 1
ATOM 2220 O O . LYS A 1 285 ? -2.221 -26.662 11.105 1.00 29.48 285 LYS A O 1
#

pLDDT: mean 73.07, std 23.01, range [24.12, 98.62]

Mean predicted aligned error: 15.22 Å

Sequence (285 aa):
MRVEQLPPRKVTLVQWHPPSPGFLKLNTDGSAFGQPGPASYGGLIRGEKGEWICGYAGNIGIRTSLTAEICCIYKGLCLIREKNMCRVMIETYCMAAINLVSREKVDDKHPMKRILDKCREIMASCGCFMVHTVREGNFCADMLAKLGHRLQSDYIELRDPPIEPWVAPSWTPSRTPSLPYYGGVSHRRMPKEQPPTRKVTLVQWHPPSPGFLKLKTDGSAFGQPGPASYGGLIRGEKREWICGYAGNIGIHTSLTAEICGIYKGLCLIREKNLRRVMVETSAEK